Protein 9ODX (pdb70)

Foldseek 3Di:
DAADELVRLLPDPFHFPVNVVRHQFAHPDFSDDLVLLVFQKAWAKKWKAQVVVRHTPDMDGDPVPDGDFQEDEEEAALCVLVGFKMKMKIKIATAADFFAFWKKWKWKAQQRRTQDIDIDTQDGDDHPDMDIGMDMDGGGPDDPVVSVSQQVPFFSIKMWMFIDTPRGTRGIHMYTYHHHD

Solvent-accessible surface area: 9780 Å² total; per-residue (Å²): 99,80,59,16,63,15,118,97,5,89,91,73,143,45,15,91,6,111,41,0,60,83,4,68,117,17,5,138,91,59,10,13,126,95,125,49,34,64,36,64,7,22,42,36,75,48,20,15,82,14,73,109,97,48,72,71,67,57,89,72,63,52,163,197,131,99,78,105,47,61,97,69,135,42,106,27,75,56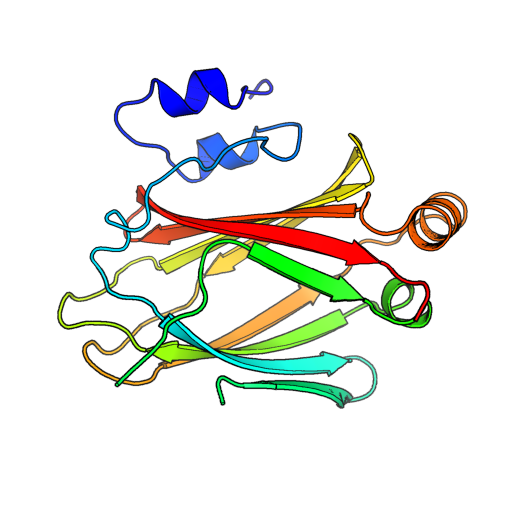,68,36,13,131,28,84,25,6,8,3,13,16,9,2,47,6,16,120,135,103,13,82,54,4,61,5,0,15,14,29,0,9,86,107,141,73,27,63,40,17,64,30,109,8,50,169,2,95,41,73,39,95,15,78,16,118,5,95,30,90,42,35,133,30,59,112,78,6,6,105,44,3,48,103,30,50,54,51,1,84,3,0,14,0,17,0,1,84,80,67,19,8,16,1,37,23,8,11,22,0,7,70,54

Sequence (181 aa):
GAAVTEQELLALDTTIRPEHVLRLNRVTENYLCKPEEDNVYSIDFTRFKIRDLETGTVLFEIAKPVDISVVGGRRFVRYQFTPAFLRLRTVGATVEFTVVGDRPVTGFRMIERHYFRERLLKTFDFDFGFCIPSSRNTCEHIYEFPQLSEDDVIRLMIENPYETRSDSFYFVDNKLVMHNKADYAYNG

Structure (mmCIF, N/CA/C/O backbone):
data_9ODX
#
_entry.id   9ODX
#
_cell.length_a   80.670
_cell.length_b   62.641
_cell.length_c   51.872
_cell.angle_alpha   90.000
_cell.angle_beta   117.743
_cell.angle_gamma   90.000
#
_symmetry.space_group_name_H-M   'C 1 2 1'
#
loop_
_entity.id
_entity.type
_entity.pdbx_description
1 polymer 'Protein unc-119 homolog B'
2 non-polymer N-acetyl-S-geranylgeranyl-L-cysteine
3 non-polymer 'SULFATE ION'
4 water water
#
loop_
_atom_site.group_PDB
_atom_site.id
_atom_site.type_symbol
_atom_site.label_atom_id
_atom_site.label_alt_id
_atom_site.label_comp_id
_atom_site.label_asym_id
_atom_site.label_entity_id
_atom_site.label_seq_id
_atom_site.pdbx_PDB_ins_code
_atom_site.Cartn_x
_atom_site.Cartn_y
_atom_site.Cartn_z
_atom_site.occupancy
_atom_site.B_iso_or_equiv
_atom_site.auth_seq_id
_atom_site.auth_comp_id
_atom_site.auth_asym_id
_atom_site.auth_atom_id
_atom_site.pdbx_PDB_model_num
ATOM 1 N N . GLY A 1 24 ? 19.75746 4.23552 15.43715 1.000 42.87537 54 GLY A N 1
ATOM 2 C CA . GLY A 1 24 ? 19.06353 5.27046 14.69152 1.000 39.10212 54 GLY A CA 1
ATOM 3 C C . GLY A 1 24 ? 17.57005 5.32741 15.00211 1.000 35.96086 54 GLY A C 1
ATOM 4 O O . GLY A 1 24 ? 16.99073 4.32595 15.42840 1.000 35.01213 54 GLY A O 1
ATOM 5 N N . ALA A 1 25 ? 16.95189 6.48953 14.76862 1.000 32.25831 55 ALA A N 1
ATOM 6 C CA . ALA A 1 25 ? 15.55016 6.70313 15.11368 1.000 31.01847 55 ALA A CA 1
ATOM 7 C C . ALA A 1 25 ? 14.63132 5.81414 14.25980 1.000 28.62059 55 ALA A C 1
ATOM 8 O O . ALA A 1 25 ? 15.00765 5.31243 13.18797 1.000 28.97133 55 ALA A O 1
ATOM 10 N N . ALA A 1 26 ? 13.39293 5.63848 14.72779 1.000 28.30811 56 ALA A N 1
ATOM 11 C CA . ALA A 1 26 ? 12.44595 4.80448 13.97841 1.000 27.94310 56 ALA A CA 1
ATOM 12 C C . ALA A 1 26 ? 12.13532 5.41817 12.61626 1.000 27.56244 56 ALA A C 1
ATOM 13 O O . ALA A 1 26 ? 12.19484 6.63401 12.42889 1.000 32.18104 56 ALA A O 1
ATOM 15 N N . VAL A 1 27 ? 11.90028 4.54103 11.62305 1.000 28.96941 57 VAL A N 1
ATOM 16 C CA . VAL A 1 27 ? 11.52860 4.93131 10.26984 1.000 25.79068 57 VAL A CA 1
ATOM 17 C C . VAL A 1 27 ? 10.13980 4.40861 10.01092 1.000 25.58191 57 VAL A C 1
ATOM 18 O O . VAL A 1 27 ? 9.71340 3.41579 10.60035 1.000 26.22414 57 VAL A O 1
ATOM 22 N N . THR A 1 28 ? 9.46389 5.04682 9.07163 1.000 24.12046 58 THR A N 1
ATOM 23 C CA . THR A 1 28 ? 8.11147 4.65436 8.75199 1.000 27.14308 58 THR A CA 1
ATOM 24 C C . THR A 1 28 ? 8.12316 3.86516 7.46640 1.000 25.97574 58 THR A C 1
ATOM 25 O O . THR A 1 28 ? 9.08794 3.87512 6.66993 1.000 25.07548 58 THR A O 1
ATOM 29 N N . GLU A 1 29 ? 7.03574 3.13591 7.29344 1.000 27.08789 59 GLU A N 1
ATOM 30 C CA . GLU A 1 29 ? 6.84780 2.42052 6.05420 1.000 25.50403 59 GLU A CA 1
ATOM 31 C C . GLU A 1 29 ? 6.85928 3.37968 4.86122 1.000 27.64983 59 GLU A C 1
ATOM 32 O O . GLU A 1 29 ? 7.44917 3.09666 3.81799 1.000 29.31875 59 GLU A O 1
ATOM 38 N N . GLN A 1 30 ? 6.25025 4.54045 5.01063 1.000 28.93001 60 GLN A N 1
ATOM 39 C CA . GLN A 1 30 ? 6.23566 5.49112 3.90617 1.000 30.11760 60 GLN A CA 1
ATOM 40 C C . GLN A 1 30 ? 7.64932 6.02288 3.60611 1.000 27.98391 60 GLN A C 1
ATOM 41 O O . GLN A 1 30 ? 8.01151 6.23288 2.44715 1.000 27.27968 60 GLN A O 1
ATOM 47 N N . GLU A 1 31 ? 8.47752 6.22400 4.63178 1.000 27.06048 61 GLU A N 1
ATOM 48 C CA . GLU A 1 31 ? 9.83768 6.67771 4.36632 1.000 24.96493 61 GLU A CA 1
ATOM 49 C C . GLU A 1 31 ? 10.60092 5.61442 3.56350 1.000 24.97193 61 GLU A C 1
ATOM 50 O O . GLU A 1 31 ? 11.29980 5.93536 2.60266 1.000 26.76439 61 GLU A O 1
ATOM 56 N N . LEU A 1 32 ? 10.43628 4.33120 3.90469 1.000 22.32454 62 LEU A N 1
ATOM 57 C CA . LEU A 1 32 ? 11.21479 3.32150 3.19567 1.000 21.46044 62 LEU A CA 1
ATOM 58 C C . LEU A 1 32 ? 10.78136 3.19653 1.73806 1.000 24.29612 62 LEU A C 1
ATOM 59 O O . LEU A 1 32 ? 11.61544 2.93772 0.84570 1.000 23.71441 62 LEU A O 1
ATOM 64 N N . LEU A 1 33 ? 9.48604 3.37205 1.47930 1.000 26.31857 63 LEU A N 1
ATOM 65 C CA . LEU A 1 33 ? 9.00707 3.28029 0.10939 1.000 26.95838 63 LEU A CA 1
ATOM 66 C C . LEU A 1 33 ? 9.58138 4.38136 -0.77661 1.000 31.52081 63 LEU A C 1
ATOM 67 O O . LEU A 1 33 ? 9.66046 4.21025 -2.00152 1.000 33.05392 63 LEU A O 1
ATOM 72 N N . ALA A 1 34 ? 9.99967 5.49934 -0.19129 1.000 29.60841 64 ALA A N 1
ATOM 73 C CA . ALA A 1 34 ? 10.54378 6.58456 -0.99331 1.000 31.94096 64 ALA A CA 1
ATOM 74 C C . ALA A 1 34 ? 12.01219 6.39043 -1.34797 1.000 30.35913 64 ALA A C 1
ATOM 75 O O . ALA A 1 34 ? 12.55405 7.16737 -2.14833 1.000 31.45711 64 ALA A O 1
ATOM 77 N N . LEU A 1 35 ? 12.67160 5.39052 -0.77524 1.000 28.65316 65 LEU A N 1
ATOM 78 C CA . LEU A 1 35 ? 14.09373 5.20937 -1.00333 1.000 26.44497 65 LEU A CA 1
ATOM 79 C C . LEU A 1 35 ? 14.35573 4.59552 -2.36081 1.000 26.23946 65 LEU A C 1
ATOM 80 O O . LEU A 1 35 ? 13.54208 3.84371 -2.89965 1.000 29.95709 65 LEU A O 1
ATOM 85 N N . ASP A 1 36 ? 15.54936 4.86978 -2.86575 1.000 26.79074 66 ASP A N 1
ATOM 86 C CA . ASP A 1 36 ? 16.04809 4.18748 -4.05433 1.000 28.49603 66 ASP A CA 1
ATOM 87 C C . ASP A 1 36 ? 16.13335 2.67820 -3.80419 1.000 28.87800 66 ASP A C 1
ATOM 88 O O . ASP A 1 36 ? 15.67203 1.86563 -4.61565 1.000 30.27654 66 ASP A O 1
ATOM 93 N N . THR A 1 37 ? 16.72968 2.28660 -2.68399 1.000 25.09122 67 THR A N 1
ATOM 94 C CA A THR A 1 37 ? 16.82392 0.87765 -2.33403 0.328 22.14954 67 THR A CA 1
ATOM 95 C CA B THR A 1 37 ? 16.90728 0.88484 -2.32637 0.672 21.90187 67 THR A CA 1
ATOM 96 C C . THR A 1 37 ? 16.71188 0.76269 -0.82991 1.000 18.70400 67 THR A C 1
ATOM 97 O O . THR A 1 37 ? 17.20468 1.58823 -0.09512 1.000 21.62308 67 THR A O 1
ATOM 104 N N . ILE A 1 38 ? 16.03708 -0.26845 -0.40007 1.000 20.41850 68 ILE A N 1
ATOM 105 C CA . ILE A 1 38 ? 15.83356 -0.52775 1.01252 1.000 18.25989 68 ILE A CA 1
ATOM 106 C C . ILE A 1 38 ? 16.91438 -1.50110 1.43625 1.000 18.40633 68 ILE A C 1
ATOM 107 O O . ILE A 1 38 ? 17.08117 -2.56023 0.81234 1.000 19.71432 68 ILE A O 1
ATOM 112 N N . ARG A 1 39 ? 17.64312 -1.15732 2.47938 1.000 16.72136 69 ARG A N 1
ATOM 113 C CA . ARG A 1 39 ? 18.73145 -1.95804 3.01167 1.000 16.18581 69 ARG A CA 1
ATOM 114 C C . ARG A 1 39 ? 18.29743 -2.64277 4.29570 1.000 16.19473 69 ARG A C 1
ATOM 115 O O . ARG A 1 39 ? 17.34966 -2.21773 4.96693 1.000 15.29440 69 ARG A O 1
ATOM 123 N N . PRO A 1 40 ? 19.02732 -3.66751 4.70324 1.000 16.29536 70 PRO A N 1
ATOM 124 C CA . PRO A 1 40 ? 18.69907 -4.31273 5.97809 1.000 16.06670 70 PRO A CA 1
ATOM 125 C C . PRO A 1 40 ? 18.61808 -3.32200 7.12114 1.000 15.79339 70 PRO A C 1
ATOM 126 O O . PRO A 1 40 ? 17.69911 -3.43119 7.96613 1.000 16.67365 70 PRO A O 1
ATOM 130 N N . GLU A 1 41 ? 19.58606 -2.40764 7.21152 1.000 16.11929 71 GLU A N 1
ATOM 131 C CA . GLU A 1 41 ? 19.59229 -1.49037 8.33703 1.000 16.47333 71 GLU A CA 1
ATOM 132 C C . GLU A 1 41 ? 18.33073 -0.65339 8.36844 1.000 17.25453 71 GLU A C 1
ATOM 133 O O . GLU A 1 41 ? 17.90329 -0.20555 9.43648 1.000 19.22169 71 GLU A O 1
ATOM 139 N N . HIS A 1 42 ? 17.70919 -0.44495 7.21997 1.000 16.14099 72 HIS A N 1
ATOM 140 C CA . HIS A 1 42 ? 16.51121 0.37774 7.19647 1.000 16.46969 72 HIS A CA 1
ATOM 141 C C . HIS A 1 42 ? 15.32634 -0.35594 7.79903 1.000 16.32447 72 HIS A C 1
ATOM 142 O O . HIS A 1 42 ? 14.58161 0.21779 8.58484 1.000 19.33733 72 HIS A O 1
ATOM 149 N N . VAL A 1 43 ? 15.11233 -1.62580 7.44003 1.000 14.99302 73 VAL A N 1
ATOM 150 C CA . VAL A 1 43 ? 13.93054 -2.29934 7.98605 1.000 15.65155 73 VAL A CA 1
ATOM 151 C C . VAL A 1 43 ? 14.09121 -2.57340 9.46476 1.000 18.53846 73 VAL A C 1
ATOM 152 O O . VAL A 1 43 ? 13.09401 -2.71304 10.17991 1.000 19.47771 73 VAL A O 1
ATOM 156 N N . LEU A 1 44 ? 15.34396 -2.58137 9.95241 1.000 18.82946 74 LEU A N 1
ATOM 157 C CA . LEU A 1 44 ? 15.60962 -2.78770 11.37241 1.000 21.21276 74 LEU A CA 1
ATOM 158 C C . LEU A 1 44 ? 15.19626 -1.60348 12.22186 1.000 25.07169 74 LEU A C 1
ATOM 159 O O . LEU A 1 44 ? 15.13931 -1.72084 13.46380 1.000 25.50939 74 LEU A O 1
ATOM 164 N N . ARG A 1 45 ? 14.79095 -0.51784 11.59810 1.000 23.69851 75 ARG A N 1
ATOM 165 C CA . ARG A 1 45 ? 14.32417 0.60710 12.36350 1.000 23.46096 75 ARG A CA 1
ATOM 166 C C . ARG A 1 45 ? 12.84468 0.86268 12.18467 1.000 20.17475 75 ARG A C 1
ATOM 167 O O . ARG A 1 45 ? 12.32305 1.83989 12.71901 1.000 23.78437 75 ARG A O 1
ATOM 175 N N . LEU A 1 46 ? 12.14305 0.02316 11.43485 1.000 20.76449 76 LEU A N 1
ATOM 176 C CA . LEU A 1 46 ? 10.68678 0.12158 11.42022 1.000 19.74288 76 LEU A CA 1
ATOM 177 C C . LEU A 1 46 ? 10.19414 -0.11397 12.82366 1.000 20.44725 76 LEU A C 1
ATOM 178 O O . LEU A 1 46 ? 10.72365 -0.95895 13.54175 1.000 27.42349 76 LEU A O 1
ATOM 183 N N . ASN A 1 47 ? 9.19215 0.62164 13.24101 1.000 21.34812 77 ASN A N 1
ATOM 184 C CA . ASN A 1 47 ? 8.74724 0.33483 14.61106 1.000 24.54981 77 ASN A CA 1
ATOM 185 C C . ASN A 1 47 ? 7.33514 -0.19150 14.69823 1.000 20.71853 77 ASN A C 1
ATOM 186 O O . ASN A 1 47 ? 6.80906 -0.33940 15.80262 1.000 22.84999 77 ASN A O 1
ATOM 191 N N . ARG A 1 48 ? 6.76230 -0.59970 13.56619 1.000 17.59596 78 ARG A N 1
ATOM 192 C CA . ARG A 1 48 ? 5.44545 -1.20658 13.50797 1.000 16.01165 78 ARG A CA 1
ATOM 193 C C . ARG A 1 48 ? 5.49171 -2.17661 12.34344 1.000 14.06114 78 ARG A C 1
ATOM 194 O O . ARG A 1 48 ? 6.25931 -1.99087 11.39026 1.000 15.48261 78 ARG A O 1
ATOM 202 N N . VAL A 1 49 ? 4.64837 -3.19226 12.41206 1.000 14.67775 79 VAL A N 1
ATOM 203 C CA . VAL A 1 49 ? 4.51181 -4.07927 11.27765 1.000 15.24549 79 VAL A CA 1
ATOM 204 C C . VAL A 1 49 ? 3.98394 -3.22819 10.12678 1.000 15.51779 79 VAL A C 1
ATOM 205 O O . VAL A 1 49 ? 3.25880 -2.24999 10.31970 1.000 16.72318 79 VAL A O 1
ATOM 209 N N . THR A 1 50 ? 4.37165 -3.57400 8.91060 1.000 15.44689 80 THR A N 1
ATOM 210 C CA . THR A 1 50 ? 3.93159 -2.73957 7.79948 1.000 14.33979 80 THR A CA 1
ATOM 211 C C . THR A 1 50 ? 2.46881 -2.99587 7.48518 1.000 16.38704 80 THR A C 1
ATOM 212 O O . THR A 1 50 ? 1.90703 -4.06464 7.77890 1.000 18.25261 80 THR A O 1
ATOM 216 N N . GLU A 1 51 ? 1.84996 -1.97452 6.90898 1.000 18.59511 81 GLU A N 1
ATOM 217 C CA . GLU A 1 51 ? 0.52112 -2.13381 6.34850 1.000 20.85115 81 GLU A CA 1
ATOM 218 C C . GLU A 1 51 ? 0.61863 -2.73256 4.96977 1.000 18.90187 81 GLU A C 1
ATOM 219 O O . GLU A 1 51 ? -0.15666 -3.64597 4.61791 1.000 20.83575 81 GLU A O 1
ATOM 225 N N . ASN A 1 52 ? 1.52486 -2.19717 4.15413 1.000 16.43084 82 ASN A N 1
ATOM 226 C CA . ASN A 1 52 ? 1.63680 -2.63448 2.76892 1.000 17.18190 82 ASN A CA 1
ATOM 227 C C . ASN A 1 52 ? 2.97776 -3.31307 2.57745 1.000 16.16114 82 ASN A C 1
ATOM 228 O O . ASN A 1 52 ? 3.82233 -3.32083 3.44048 1.000 19.91511 82 ASN A O 1
ATOM 233 N N . TYR A 1 53 ? 3.21355 -3.85829 1.40588 1.000 16.30870 83 TYR A N 1
ATOM 234 C CA . TYR A 1 53 ? 4.48378 -4.52724 1.14471 1.000 15.49479 83 TYR A CA 1
ATOM 235 C C . TYR A 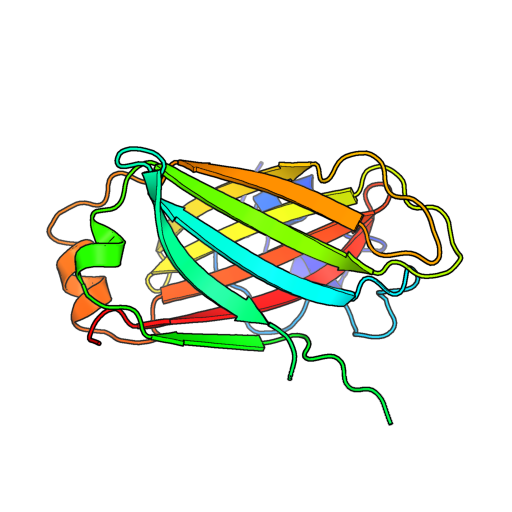1 53 ? 5.53106 -3.50822 0.69910 1.000 12.83532 83 TYR A C 1
ATOM 236 O O . TYR A 1 53 ? 5.21185 -2.52684 0.04619 1.000 17.20353 83 TYR A O 1
ATOM 245 N N . LEU A 1 54 ? 6.79170 -3.78362 1.01705 1.000 14.31260 84 LEU A N 1
ATOM 246 C CA . LEU A 1 54 ? 7.89295 -2.88581 0.67275 1.000 14.47681 84 LEU A CA 1
ATOM 247 C C . LEU A 1 54 ? 8.57879 -3.26332 -0.62236 1.000 15.44753 84 LEU A C 1
ATOM 248 O O . LEU A 1 54 ? 9.47788 -2.53956 -1.07112 1.000 16.92535 84 LEU A O 1
ATOM 253 N N . CYS A 1 55 ? 8.17069 -4.36345 -1.24292 1.000 15.15578 85 CYS A N 1
ATOM 254 C CA . CYS A 1 55 ? 8.64875 -4.67575 -2.57733 1.000 14.36127 85 CYS A CA 1
ATOM 255 C C . CYS A 1 55 ? 7.53468 -5.40112 -3.29860 1.000 14.72143 85 CYS A C 1
ATOM 256 O O . CYS A 1 55 ? 6.52360 -5.77322 -2.70357 1.000 16.67831 85 CYS A O 1
ATOM 259 N N . LYS A 1 56 ? 7.73338 -5.61788 -4.58695 1.000 13.29553 86 LYS A N 1
ATOM 260 C CA . LYS A 1 56 ? 6.69829 -6.23417 -5.41732 1.000 13.96103 86 LYS A CA 1
ATOM 261 C C . LYS A 1 56 ? 7.10031 -7.67950 -5.67539 1.000 15.45796 86 LYS A C 1
ATOM 262 O O . LYS A 1 56 ? 8.27260 -8.01947 -5.54539 1.000 15.90041 86 LYS A O 1
ATOM 268 N N . PRO A 1 57 ? 6.16385 -8.54914 -6.05450 1.000 14.94794 87 PRO A N 1
ATOM 269 C CA . PRO A 1 57 ? 6.54910 -9.91727 -6.44538 1.000 13.88106 87 PRO A CA 1
ATOM 270 C C . PRO A 1 57 ? 7.65135 -9.94630 -7.47496 1.000 15.96774 87 PRO A C 1
ATOM 271 O O . PRO A 1 57 ? 8.55166 -10.80259 -7.41769 1.000 19.00446 87 PRO A O 1
ATOM 275 N N . GLU A 1 58 ? 7.59333 -9.02453 -8.43340 1.000 17.40610 88 GLU A N 1
ATOM 276 C CA A GLU A 1 58 ? 8.56246 -8.94481 -9.52377 0.393 18.22371 88 GLU A CA 1
ATOM 277 C CA B GLU A 1 58 ? 8.58107 -9.07154 -9.49267 0.607 20.12494 88 GLU A CA 1
ATOM 278 C C . GLU A 1 58 ? 9.97212 -8.64848 -9.02550 1.000 18.19414 88 GLU A C 1
ATOM 279 O O . GLU A 1 58 ? 10.94650 -8.82087 -9.77930 1.000 18.86843 88 GLU A O 1
ATOM 290 N N . ASP A 1 59 ? 10.10226 -8.14985 -7.78933 1.000 15.56793 89 ASP A N 1
ATOM 291 C CA . ASP A 1 59 ? 11.43196 -7.85763 -7.27284 1.000 15.61376 89 ASP A CA 1
ATOM 292 C C . ASP A 1 59 ? 12.20598 -9.10811 -6.89214 1.000 16.29447 89 ASP A C 1
ATOM 293 O O . ASP A 1 59 ? 13.42141 -9.01942 -6.63529 1.000 17.65114 89 ASP A O 1
ATOM 298 N N . ASN A 1 60 ? 11.53500 -10.26172 -6.84243 1.000 15.25417 90 ASN A N 1
ATOM 299 C CA . ASN A 1 60 ? 12.19313 -11.53532 -6.52685 1.000 16.16534 90 ASN A CA 1
ATOM 300 C C . ASN A 1 60 ? 12.87912 -12.01892 -7.80572 1.000 16.40697 90 ASN A C 1
ATOM 301 O O . ASN A 1 60 ? 12.53911 -13.03823 -8.41430 1.000 18.44743 90 ASN A O 1
ATOM 306 N N . VAL A 1 61 ? 13.89448 -11.25996 -8.21043 1.000 18.52350 91 VAL A N 1
ATOM 307 C CA . VAL A 1 61 ? 14.53579 -11.56391 -9.48450 1.000 20.09147 91 VAL A CA 1
ATOM 308 C C . VAL A 1 61 ? 15.39330 -12.80585 -9.40467 1.000 22.26188 91 VAL A C 1
ATOM 309 O O . VAL A 1 61 ? 15.86421 -13.30529 -10.43794 1.000 24.76535 91 VAL A O 1
ATOM 313 N N . TYR A 1 62 ? 15.56391 -13.34407 -8.20710 1.000 21.29431 92 TYR A N 1
ATOM 314 C CA . TYR A 1 62 ? 16.28570 -14.59329 -7.99200 1.000 21.35637 92 TYR A CA 1
ATOM 315 C C . TYR A 1 62 ? 15.37124 -15.79264 -7.96895 1.000 20.77465 92 TYR A C 1
ATOM 316 O O . TYR A 1 62 ? 15.85539 -16.91333 -7.84861 1.000 21.87156 92 TYR A O 1
ATOM 325 N N . SER A 1 63 ? 14.06435 -15.58792 -8.07444 1.000 21.29338 93 SER A N 1
ATOM 326 C CA . SER A 1 63 ? 13.10513 -16.69206 -8.13304 1.000 21.30405 93 SER A CA 1
ATOM 327 C C . SER A 1 63 ? 13.21486 -17.59875 -6.92330 1.000 21.18418 93 SER A C 1
ATOM 328 O O . SER A 1 63 ? 13.15937 -18.82156 -7.03892 1.000 23.20680 93 SER A O 1
ATOM 331 N N . ILE A 1 64 ? 13.37596 -16.99751 -5.75246 1.000 18.88632 94 ILE A N 1
ATOM 332 C CA . ILE A 1 64 ? 13.40341 -17.79907 -4.54344 1.000 18.99087 94 ILE A CA 1
ATOM 333 C C . ILE A 1 64 ? 11.99512 -18.28313 -4.27532 1.000 19.96286 94 ILE A C 1
ATOM 334 O O . ILE A 1 64 ? 11.04694 -17.50099 -4.27693 1.000 23.66482 94 ILE A O 1
ATOM 339 N N . ASP A 1 65 ? 11.84547 -19.57760 -4.03412 1.000 18.14005 95 ASP A N 1
ATOM 340 C CA . ASP A 1 65 ? 10.53096 -20.15134 -3.79588 1.000 18.69219 95 ASP A CA 1
ATOM 341 C C . ASP A 1 65 ? 10.68948 -21.10576 -2.63710 1.000 18.20251 95 ASP A C 1
ATOM 342 O O . ASP A 1 65 ? 11.43957 -22.06364 -2.73856 1.000 18.30512 95 ASP A O 1
ATOM 347 N N . PHE A 1 66 ? 10.03178 -20.82035 -1.51466 1.000 17.20500 96 PHE A N 1
ATOM 348 C CA . PHE A 1 66 ? 10.08801 -21.73554 -0.39102 1.000 17.10353 96 PHE A CA 1
ATOM 349 C C . PHE A 1 66 ? 9.18396 -22.92212 -0.65641 1.000 19.06214 96 PHE A C 1
ATOM 350 O O . PHE A 1 66 ? 8.00228 -22.75150 -1.03434 1.000 21.59884 96 PHE A O 1
ATOM 358 N N . THR A 1 67 ? 9.73351 -24.12524 -0.43964 1.000 17.90547 97 THR A N 1
ATOM 359 C CA . THR A 1 67 ? 9.00284 -25.31826 -0.77657 1.000 18.47990 97 THR A CA 1
ATOM 360 C C . THR A 1 67 ? 8.65650 -26.17226 0.42255 1.000 19.35779 97 THR A C 1
ATOM 361 O O . THR A 1 67 ? 7.72680 -26.97797 0.32164 1.000 22.60551 97 THR A O 1
ATOM 365 N N . ARG A 1 68 ? 9.35565 -26.02468 1.53904 1.000 19.71633 98 ARG A N 1
ATOM 366 C CA . ARG A 1 68 ? 9.10631 -26.89059 2.67311 1.000 20.19825 98 ARG A CA 1
ATOM 367 C C . ARG A 1 68 ? 9.72829 -26.22895 3.88239 1.000 19.41219 98 ARG A C 1
ATOM 368 O O . ARG A 1 68 ? 10.80903 -25.64479 3.78717 1.000 23.24033 98 ARG A O 1
ATOM 376 N N . PHE A 1 69 ? 9.06377 -26.32896 5.01894 1.000 18.74540 99 PHE A N 1
ATOM 377 C CA . PHE A 1 69 ? 9.79727 -26.07510 6.24440 1.000 19.41562 99 PHE A CA 1
ATOM 378 C C . PHE A 1 69 ? 9.39023 -27.03734 7.32594 1.000 19.88274 99 PHE A C 1
ATOM 379 O O . PHE A 1 69 ? 8.22376 -27.42438 7.42600 1.000 23.93254 99 PHE A O 1
ATOM 387 N N . LYS A 1 70 ? 10.38673 -27.44814 8.09321 1.000 19.73655 100 LYS A N 1
ATOM 388 C CA . LYS A 1 70 ? 10.20399 -28.42201 9.16482 1.000 20.57121 100 LYS A CA 1
ATOM 389 C C . LYS A 1 70 ? 10.65720 -27.76185 10.45552 1.000 20.91874 100 LYS A C 1
ATOM 390 O O . LYS A 1 70 ? 11.78516 -27.27648 10.54034 1.000 22.12905 100 LYS A O 1
ATOM 394 N N . ILE A 1 71 ? 9.77074 -27.74693 11.44450 1.000 20.93168 101 ILE A N 1
ATOM 395 C CA . ILE A 1 71 ? 9.96725 -26.98448 12.66541 1.000 20.25146 101 ILE A CA 1
ATOM 396 C C . ILE A 1 71 ? 10.14168 -27.95165 13.82875 1.000 19.17666 101 ILE A C 1
ATOM 397 O O . ILE A 1 71 ? 9.31438 -28.84983 14.02945 1.000 23.88432 101 ILE A O 1
ATOM 402 N N . ARG A 1 72 ? 11.21630 -27.77117 14.59104 1.000 18.99478 102 ARG A N 1
ATOM 403 C CA . ARG A 1 72 ? 11.55852 -28.67981 15.67970 1.000 21.58650 102 ARG A CA 1
ATOM 404 C C . ARG A 1 72 ? 11.72127 -27.86446 16.94432 1.000 22.32153 102 ARG A C 1
ATOM 405 O O . ARG A 1 72 ? 12.27241 -26.76492 16.92332 1.000 24.65345 102 ARG A O 1
ATOM 413 N N . ASP A 1 73 ? 11.26002 -28.41431 18.06580 1.000 20.12118 103 ASP A N 1
ATOM 414 C CA . ASP A 1 73 ? 11.63992 -27.86729 19.36347 1.000 20.11894 103 ASP A CA 1
ATOM 415 C C . ASP A 1 73 ? 13.03948 -28.39366 19.67401 1.000 19.63817 103 ASP A C 1
ATOM 416 O O . ASP A 1 73 ? 13.22270 -29.59150 19.91245 1.000 22.69015 103 ASP A O 1
ATOM 421 N N . LEU A 1 74 ? 14.03310 -27.50963 19.66496 1.000 22.12608 104 LEU A N 1
ATOM 422 C CA . LEU A 1 74 ? 15.40601 -27.96092 19.85558 1.000 24.26820 104 LEU A CA 1
ATOM 423 C C . LEU A 1 74 ? 15.70272 -28.35216 21.28883 1.000 25.49898 104 LEU A C 1
ATOM 424 O O . LEU A 1 74 ? 16.71943 -29.00530 21.52666 1.000 28.77046 104 LEU A O 1
ATOM 429 N N . GLU A 1 75 ? 14.86744 -27.95507 22.25280 1.000 23.11504 105 GLU A N 1
ATOM 430 C CA . GLU A 1 75 ? 15.10373 -28.41585 23.61099 1.000 25.70017 105 GLU A CA 1
ATOM 431 C C . GLU A 1 75 ? 14.76567 -29.88012 23.74700 1.000 24.22716 105 GLU A C 1
ATOM 432 O O . GLU A 1 75 ? 15.45489 -30.60811 24.45928 1.000 27.50132 105 GLU A O 1
ATOM 438 N N . THR A 1 76 ? 13.70643 -30.33438 23.09328 1.000 24.77890 106 THR A N 1
ATOM 439 C CA . THR A 1 76 ? 13.26606 -31.71961 23.25101 1.000 25.47421 106 THR A CA 1
ATOM 440 C C . THR A 1 76 ? 13.65657 -32.57287 22.05730 1.000 26.83279 106 THR A C 1
ATOM 441 O O . THR A 1 76 ? 13.66927 -33.80135 22.15694 1.000 30.92518 106 THR A O 1
ATOM 445 N N . GLY A 1 77 ? 13.96680 -31.94873 20.92590 1.000 26.09125 107 GLY A N 1
ATOM 446 C CA . GLY A 1 77 ? 14.24450 -32.66332 19.70036 1.000 25.10242 107 GLY A CA 1
ATOM 447 C C . GLY A 1 77 ? 13.01187 -33.06566 18.92908 1.000 26.98712 107 GLY A C 1
ATOM 448 O O . GLY A 1 77 ? 13.12850 -33.71841 17.88042 1.000 31.93547 107 GLY A O 1
ATOM 449 N N . THR A 1 78 ? 11.83871 -32.66952 19.38875 1.000 26.64253 108 THR A N 1
ATOM 450 C CA . THR A 1 78 ? 10.59978 -33.12549 18.79702 1.000 29.30211 108 THR A CA 1
ATOM 451 C C . THR A 1 78 ? 10.29930 -32.31215 17.55137 1.000 28.13953 108 THR A C 1
ATOM 452 O O . THR A 1 78 ? 10.32523 -31.07451 17.58128 1.000 29.09612 108 THR A O 1
ATOM 456 N N . VAL A 1 79 ? 10.02641 -33.01315 16.45541 1.000 29.63769 109 VAL A N 1
ATOM 457 C CA . VAL A 1 79 ? 9.48544 -32.33993 15.29017 1.000 30.70737 109 VAL A CA 1
ATOM 458 C C . VAL A 1 79 ? 8.07807 -31.89539 15.64305 1.000 29.87986 109 VAL A C 1
ATOM 459 O O . VAL A 1 79 ? 7.22232 -32.71381 16.00707 1.000 33.90729 109 VAL A O 1
ATOM 463 N N . LEU A 1 80 ? 7.83076 -30.59807 15.51879 1.000 27.26907 110 LEU A N 1
ATOM 464 C CA . LEU A 1 80 ? 6.52231 -30.05199 15.80738 1.000 27.97997 110 LEU A CA 1
ATOM 465 C C . LEU A 1 80 ? 5.60104 -30.18792 14.61391 1.000 27.19775 110 LEU A C 1
ATOM 466 O O . LEU A 1 80 ? 4.45425 -30.62303 14.75302 1.000 31.79401 110 LEU A O 1
ATOM 471 N N . PHE A 1 81 ? 6.07626 -29.79001 13.43438 1.000 27.13527 111 PHE A N 1
ATOM 472 C CA . PHE A 1 81 ? 5.27099 -29.88207 12.22375 1.000 28.90677 111 PHE A CA 1
ATOM 473 C C . PHE A 1 81 ? 6.15616 -29.62201 11.02201 1.000 26.22685 111 PHE A C 1
ATOM 474 O O . PHE A 1 81 ? 7.23337 -29.03185 11.13340 1.000 26.58226 111 PHE A O 1
ATOM 482 N N . GLU A 1 82 ? 5.64682 -30.03007 9.86544 1.000 26.59866 112 GLU A N 1
ATOM 483 C CA . GLU A 1 82 ? 6.28255 -29.77280 8.58942 1.000 26.75802 112 GLU A CA 1
ATOM 484 C C . GLU A 1 82 ? 5.21455 -29.26336 7.64771 1.000 27.60398 112 GLU A C 1
ATOM 485 O O . GLU A 1 82 ? 4.11645 -29.81973 7.59190 1.000 28.93279 112 GLU A O 1
ATOM 491 N N . ILE A 1 83 ? 5.52676 -28.20065 6.92779 1.000 26.02669 113 ILE A N 1
ATOM 492 C CA . ILE A 1 83 ? 4.62323 -27.62350 5.94700 1.000 27.09751 113 ILE A CA 1
ATOM 493 C C . ILE A 1 83 ? 5.30361 -27.74954 4.60005 1.000 25.98478 113 ILE A C 1
ATOM 494 O O . ILE A 1 83 ? 6.47461 -27.40365 4.47036 1.000 25.28162 113 ILE A O 1
ATOM 499 N N . ALA A 1 84 ? 4.57675 -28.24698 3.60314 1.000 32.62182 114 ALA A N 1
ATOM 500 C CA . ALA A 1 84 ? 5.15765 -28.42494 2.28279 1.000 37.10409 114 ALA A CA 1
ATOM 501 C C . ALA A 1 84 ? 4.17520 -27.93703 1.24137 1.000 42.45468 114 ALA A C 1
ATOM 502 O O . ALA A 1 84 ? 2.97063 -27.89512 1.48519 1.000 42.93265 114 ALA A O 1
ATOM 504 N N . LYS A 1 85 ? 4.69940 -27.52648 0.09732 1.000 46.84644 115 LYS A N 1
ATOM 505 C CA . LYS A 1 85 ? 3.82933 -27.21998 -1.02551 1.000 50.25416 115 LYS A CA 1
ATOM 506 C C . LYS A 1 85 ? 3.18030 -28.51485 -1.50639 1.000 56.56067 115 LYS A C 1
ATOM 507 O O . LYS A 1 85 ? 3.87635 -29.53043 -1.67454 1.000 56.17822 115 LYS A O 1
ATOM 513 N N . PRO A 1 86 ? 1.86068 -28.52331 -1.74892 1.000 61.24793 116 PRO A N 1
ATOM 514 C CA . PRO A 1 86 ? 1.14819 -29.70656 -2.24954 1.000 61.51958 116 PRO A CA 1
ATOM 515 C C . PRO A 1 86 ? 1.69178 -30.15996 -3.60601 1.000 63.15542 116 PRO A C 1
ATOM 516 O O . PRO A 1 86 ? 2.24932 -31.25508 -3.69530 1.000 65.98114 116 PRO A O 1
ATOM 520 N N . VAL A 1 102 ? 1.79924 -26.99068 -14.69002 1.000 46.61918 132 VAL A N 1
ATOM 521 C CA . VAL A 1 102 ? 1.19200 -26.07451 -13.72416 1.000 39.79962 132 VAL A CA 1
ATOM 522 C C . VAL A 1 102 ? 1.94917 -26.03793 -12.39906 1.000 31.59804 132 VAL A C 1
ATOM 523 O O . VAL A 1 102 ? 1.98018 -27.01955 -11.68375 1.000 31.52273 132 VAL A O 1
ATOM 527 N N . ASP A 1 103 ? 2.54313 -24.89745 -12.06793 1.000 26.20174 133 ASP A N 1
ATOM 528 C CA . ASP A 1 103 ? 3.30131 -24.75123 -10.83625 1.000 26.71410 133 ASP A CA 1
ATOM 529 C C . ASP A 1 103 ? 2.78735 -23.52208 -10.11296 1.000 24.68391 133 ASP A C 1
ATOM 530 O O . ASP A 1 103 ? 2.44309 -22.52982 -10.74698 1.000 26.67242 133 ASP A O 1
ATOM 535 N N . ILE A 1 104 ? 2.66236 -23.62062 -8.80356 1.000 25.43964 134 ILE A N 1
ATOM 536 C CA . ILE A 1 104 ? 2.21301 -22.48081 -8.01149 1.000 25.14849 134 ILE A CA 1
ATOM 537 C C . ILE A 1 104 ? 3.25388 -22.16228 -6.95768 1.000 25.83491 134 ILE A C 1
ATOM 538 O O . ILE A 1 104 ? 3.95979 -23.03884 -6.45003 1.000 30.62250 134 ILE A O 1
ATOM 543 N N . SER A 1 105 ? 3.30246 -20.90727 -6.58687 1.000 23.64586 135 SER A N 1
ATOM 544 C CA . SER A 1 105 ? 4.18632 -20.40329 -5.54660 1.000 22.05209 135 SER A CA 1
ATOM 545 C C . SER A 1 105 ? 3.31324 -19.55687 -4.63452 1.000 21.84023 135 SER A C 1
ATOM 546 O O . SER A 1 105 ? 2.59383 -18.66537 -5.10501 1.000 23.38126 135 SER A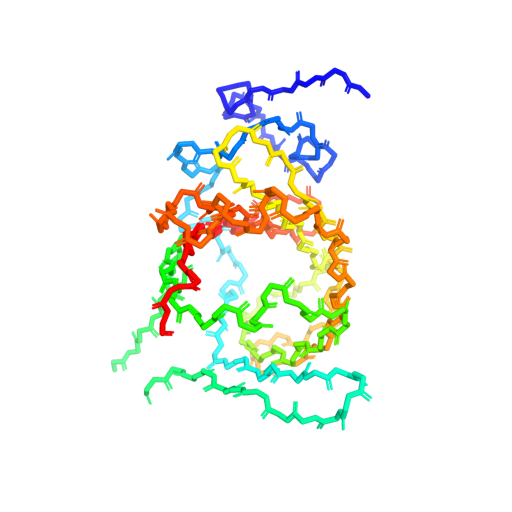 O 1
ATOM 549 N N A VAL A 1 106 ? 3.21994 -19.95822 -3.38871 0.536 25.23036 136 VAL A N 1
ATOM 550 N N B VAL A 1 106 ? 3.44871 -19.76804 -3.32089 0.464 20.21761 136 VAL A N 1
ATOM 551 C CA A VAL A 1 106 ? 2.47920 -19.15279 -2.44422 0.536 26.50296 136 VAL A CA 1
ATOM 552 C CA B VAL A 1 106 ? 2.75800 -18.96612 -2.30691 0.464 16.18108 136 VAL A CA 1
ATOM 553 C C A VAL A 1 106 ? 3.40635 -18.05494 -1.98151 0.536 25.45880 136 VAL A C 1
ATOM 554 C C B VAL A 1 106 ? 3.74152 -18.55759 -1.20995 0.464 18.97844 136 VAL A C 1
ATOM 555 O O A VAL A 1 106 ? 4.54760 -18.31584 -1.59096 0.536 29.12841 136 VAL A O 1
ATOM 556 O O B VAL A 1 106 ? 4.91398 -18.92333 -1.22758 0.464 21.62020 136 VAL A O 1
ATOM 563 N N A GLY A 1 107 ? 2.94283 -16.81095 -2.07207 0.536 22.22574 137 GLY A N 1
ATOM 564 N N B GLY A 1 107 ? 3.24490 -17.77546 -0.25140 0.464 14.20032 137 GLY A N 1
ATOM 565 C CA A GLY A 1 107 ? 3.77227 -15.68730 -1.73041 0.536 21.38331 137 GLY A CA 1
ATOM 566 C CA B GLY A 1 107 ? 4.08867 -17.30929 0.82861 0.464 15.55675 137 GLY A CA 1
ATOM 567 C C A GLY A 1 107 ? 3.05779 -14.75629 -0.77424 0.536 19.32635 137 GLY A C 1
ATOM 568 C C B GLY A 1 107 ? 4.02119 -15.82723 1.14634 0.464 15.48683 137 GLY A C 1
ATOM 569 O O A GLY A 1 107 ? 1.85637 -14.85777 -0.55839 0.536 16.01259 137 GLY A O 1
ATOM 570 O O B GLY A 1 107 ? 4.38735 -15.46275 2.26979 0.464 14.45547 137 GLY A O 1
ATOM 571 N N A ARG A 1 108 ? 3.84000 -13.85829 -0.19213 0.536 19.88661 138 ARG A N 1
ATOM 572 N N B ARG A 1 108 ? 3.58964 -14.96716 0.21252 0.464 15.98503 138 ARG A N 1
ATOM 573 C CA A ARG A 1 108 ? 3.29741 -12.65637 0.41971 0.536 16.94567 138 ARG A CA 1
ATOM 574 C CA B ARG A 1 108 ? 3.55651 -13.51371 0.44096 0.464 15.57960 138 ARG A CA 1
ATOM 575 C C A ARG A 1 108 ? 2.55673 -12.85037 1.75067 0.536 15.34568 138 ARG A C 1
ATOM 576 C C B ARG A 1 108 ? 2.80169 -13.16603 1.71001 0.464 15.10713 138 ARG A C 1
ATOM 577 O O A ARG A 1 108 ? 2.70679 -11.97263 2.60179 0.536 15.62225 138 ARG A O 1
ATOM 578 O O B ARG A 1 108 ? 3.11233 -12.18245 2.39001 0.464 12.99582 138 ARG A O 1
ATOM 593 N N . PHE A 1 109 ? 1.75329 -13.91735 1.98416 1.000 16.14217 139 PHE A N 1
ATOM 594 C CA . PHE A 1 109 ? 0.97059 -13.86590 3.20847 1.000 15.28783 139 PHE A CA 1
ATOM 595 C C . PHE A 1 109 ? 0.58645 -15.25881 3.64139 1.000 15.14103 139 PHE A C 1
ATOM 596 O O . PHE A 1 109 ? 0.10389 -16.04571 2.83371 1.000 19.56688 139 PHE A O 1
ATOM 604 N N . VAL A 1 110 ? 0.80083 -15.56241 4.90903 1.000 14.58991 140 VAL A N 1
ATOM 605 C CA . VAL A 1 110 ? 0.39644 -16.82341 5.49706 1.000 15.55114 140 VAL A CA 1
ATOM 606 C C . VAL A 1 110 ? -0.23942 -16.48722 6.82026 1.000 14.35854 140 VAL A C 1
ATOM 607 O O . VAL A 1 110 ? 0.29274 -15.66579 7.58030 1.000 16.14834 140 VAL A O 1
ATOM 611 N N . ARG A 1 111 ? -1.32743 -17.15055 7.13231 1.000 16.83958 141 ARG A N 1
ATOM 612 C CA . ARG A 1 111 ? -1.94879 -17.00230 8.43003 1.000 16.00693 141 ARG A CA 1
ATOM 613 C C . ARG A 1 111 ? -1.74746 -18.29338 9.18538 1.000 14.95664 141 ARG A C 1
ATOM 614 O O . ARG A 1 111 ? -2.00479 -19.37255 8.64657 1.000 18.58460 141 ARG A O 1
ATOM 622 N N . TYR A 1 112 ? -1.21942 -18.19319 10.38583 1.000 15.37587 142 TYR A N 1
ATOM 623 C CA . TYR A 1 112 ? -0.95340 -19.38095 11.18060 1.000 17.33681 142 TYR A CA 1
ATOM 624 C C . TYR A 1 112 ? -1.86113 -19.42522 12.39391 1.000 18.28627 142 TYR A C 1
ATOM 625 O O . TYR A 1 112 ? -2.05276 -18.41403 13.06058 1.000 19.87953 142 TYR A O 1
ATOM 634 N N . GLN A 1 113 ? -2.37220 -20.60302 12.70946 1.000 19.11944 143 GLN A N 1
ATOM 635 C CA . GLN A 1 113 ? -3.02796 -20.79879 13.99424 1.000 19.64873 143 GLN A CA 1
ATOM 636 C C . GLN A 1 113 ? -2.27725 -21.89451 14.72750 1.000 22.30763 143 GLN A C 1
ATOM 637 O O . GLN A 1 113 ? -2.19388 -23.03427 14.25247 1.000 25.28366 143 GLN A O 1
ATOM 643 N N . PHE A 1 114 ? -1.70033 -21.53175 15.85588 1.000 22.74697 144 PHE A N 1
ATOM 644 C CA . PHE A 1 114 ? -0.96367 -22.45521 16.68943 1.000 22.59026 144 PHE A CA 1
ATOM 645 C C . PHE A 1 114 ? -1.78068 -22.71361 17.94030 1.000 24.56387 144 PHE A C 1
ATOM 646 O O . PHE A 1 114 ? -2.76963 -22.03375 18.22331 1.000 26.56007 144 PHE A O 1
ATOM 654 N N . THR A 1 115 ? -1.32404 -23.66788 18.70114 1.000 28.38104 145 THR A N 1
ATOM 655 C CA . THR A 1 115 ? -1.84235 -23.93382 20.02961 1.000 32.10589 145 THR A CA 1
ATOM 656 C C . THR A 1 115 ? -1.08766 -23.08772 21.05321 1.000 29.86344 145 THR A C 1
ATOM 657 O O . THR A 1 115 ? 0.01514 -22.60014 20.78403 1.000 31.31977 145 THR A O 1
ATOM 661 N N . PRO A 1 116 ? -1.66731 -22.87456 22.24010 1.000 27.21323 146 PRO A N 1
ATOM 662 C CA . PRO A 1 116 ? -1.04037 -21.96174 23.20468 1.000 27.86792 146 PRO A CA 1
ATOM 663 C C . PRO A 1 116 ? 0.34604 -22.39238 23.63927 1.000 30.02727 146 PRO A C 1
ATOM 664 O O . PRO A 1 116 ? 1.14349 -21.52909 24.03380 1.000 30.39462 146 PRO A O 1
ATOM 668 N N . ALA A 1 117 ? 0.66063 -23.69328 23.57876 1.000 30.01369 147 ALA A N 1
ATOM 669 C CA . ALA A 1 117 ? 1.97952 -24.15559 23.98825 1.000 31.06396 147 ALA A CA 1
ATOM 670 C C . ALA A 1 117 ? 3.07518 -23.61157 23.09795 1.000 28.89618 147 ALA A C 1
ATOM 671 O O . ALA A 1 117 ? 4.24885 -23.59870 23.49123 1.000 30.25700 147 ALA A O 1
ATOM 673 N N . PHE A 1 118 ? 2.72806 -23.16927 21.89386 1.000 25.67589 148 PHE A N 1
ATOM 674 C CA . PHE A 1 118 ? 3.72540 -22.57965 21.00249 1.000 24.87515 148 PHE A CA 1
ATOM 675 C C . PHE A 1 118 ? 4.41613 -21.39989 21.67839 1.000 25.57823 148 PHE A C 1
ATOM 676 O O . PHE A 1 118 ? 5.62687 -21.20219 21.52745 1.000 25.49589 148 PHE A O 1
ATOM 684 N N . LEU A 1 119 ? 3.66785 -20.62928 22.46872 1.000 25.61008 149 LEU A N 1
ATOM 685 C CA . LEU A 1 119 ? 4.22057 -19.43088 23.08786 1.000 27.16573 149 LEU A CA 1
ATOM 686 C C . LEU A 1 119 ? 5.15055 -19.73894 24.23321 1.000 29.28570 149 LEU A C 1
ATOM 687 O O . LEU A 1 119 ? 5.74586 -18.81125 24.78682 1.000 30.69202 149 LEU A O 1
ATOM 692 N N . ARG A 1 120 ? 5.26109 -20.99745 24.60330 1.000 29.57321 150 ARG A N 1
ATOM 693 C CA . ARG A 1 120 ? 6.13175 -21.41321 25.68527 1.000 30.22891 150 ARG A CA 1
ATOM 694 C C . ARG A 1 120 ? 7.42631 -21.99689 25.16113 1.000 28.44830 150 ARG A C 1
ATOM 695 O O . ARG A 1 120 ? 8.30074 -22.37166 25.94495 1.000 30.40548 150 ARG A O 1
ATOM 703 N N . LEU A 1 121 ? 7.56511 -22.11532 23.85286 1.000 26.99509 151 LEU A N 1
ATOM 704 C CA . LEU A 1 121 ? 8.79691 -22.64507 23.30030 1.000 25.01970 151 LEU A CA 1
ATOM 705 C C . LEU A 1 121 ? 9.93202 -21.66841 23.56282 1.000 25.30450 151 LEU A C 1
ATOM 706 O O . LEU A 1 121 ? 9.72524 -20.45808 23.72645 1.000 27.82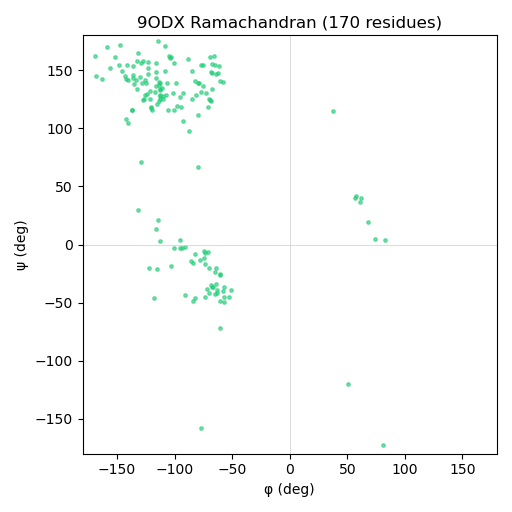163 151 LEU A O 1
ATOM 711 N N . ARG A 1 122 ? 11.13944 -22.20538 23.59304 1.000 24.06654 152 ARG A N 1
ATOM 712 C CA . ARG A 1 122 ? 12.32684 -21.40634 23.85554 1.000 24.72095 152 ARG A CA 1
ATOM 713 C C . ARG A 1 122 ? 13.28104 -21.41674 22.67951 1.000 21.96164 152 ARG A C 1
ATOM 714 O O . ARG A 1 122 ? 13.79589 -20.35889 22.30298 1.000 24.47124 152 ARG A O 1
ATOM 718 N N . THR A 1 123 ? 13.55216 -22.58138 22.10150 1.000 22.68949 153 THR A N 1
ATOM 719 C CA . THR A 1 123 ? 14.54104 -22.69154 21.03567 1.000 22.06645 153 THR A CA 1
ATOM 720 C C . THR A 1 123 ? 13.95562 -23.58843 19.97604 1.000 21.67956 153 THR A C 1
ATOM 721 O O . THR A 1 123 ? 13.66435 -24.76097 20.24289 1.000 25.07515 153 THR A O 1
ATOM 725 N N . VAL A 1 124 ? 13.72956 -23.02155 18.80209 1.000 19.84633 154 VAL A N 1
ATOM 726 C CA . VAL A 1 124 ? 12.99478 -23.68772 17.74794 1.000 20.57281 154 VAL A CA 1
ATOM 727 C C . VAL A 1 124 ? 13.89639 -23.71548 16.52633 1.000 20.67148 154 VAL A C 1
ATOM 728 O O . VAL A 1 124 ? 14.46851 -22.68426 16.15488 1.000 22.30662 154 VAL A O 1
ATOM 732 N N . GLY A 1 125 ? 14.05410 -24.89179 15.92656 1.000 20.34684 155 GLY A N 1
ATOM 733 C CA . GLY A 1 125 ? 14.86168 -25.03681 14.72262 1.000 19.61374 155 GLY A CA 1
ATOM 734 C C . GLY A 1 125 ? 13.95949 -25.11604 13.50906 1.000 19.71225 155 GLY A C 1
ATOM 735 O O . GLY A 1 125 ? 12.96685 -25.84550 13.50880 1.000 23.19002 155 GLY A O 1
ATOM 736 N N . ALA A 1 126 ? 14.27511 -24.31781 12.50433 1.000 18.26466 156 ALA A N 1
ATOM 737 C CA . ALA A 1 126 ? 13.54016 -24.37420 11.25152 1.000 18.96735 156 ALA A CA 1
ATOM 738 C C . ALA A 1 126 ? 14.48894 -24.91280 10.19708 1.000 18.81085 156 ALA A C 1
ATOM 739 O O . ALA A 1 126 ? 15.52010 -24.29885 9.93276 1.000 22.06466 156 ALA A O 1
ATOM 741 N N . THR A 1 127 ? 14.08070 -25.98955 9.52346 1.000 18.24526 157 THR A N 1
ATOM 742 C CA . THR A 1 127 ? 14.76992 -26.44617 8.33134 1.000 18.97426 157 THR A CA 1
ATOM 743 C C . THR A 1 127 ? 13.97100 -25.97350 7.14165 1.000 18.488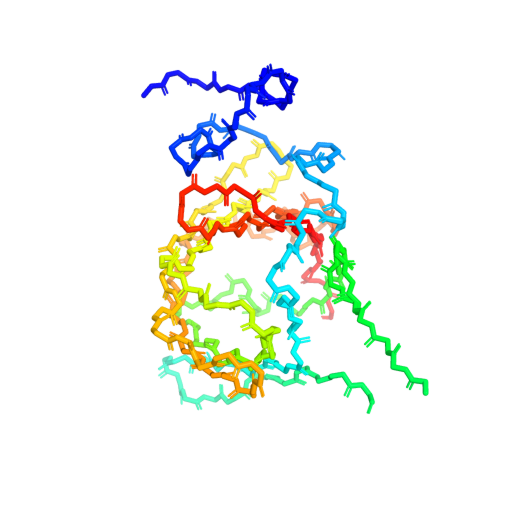62 157 THR A C 1
ATOM 744 O O . THR A 1 127 ? 12.81781 -26.36732 6.98534 1.000 21.81482 157 THR A O 1
ATOM 748 N N . VAL A 1 128 ? 14.56745 -25.09527 6.33237 1.000 17.67024 158 VAL A N 1
ATOM 749 C CA . VAL A 1 128 ? 13.85382 -24.40775 5.26556 1.000 17.34419 158 VAL A CA 1
ATOM 750 C C . VAL A 1 128 ? 14.41246 -24.88322 3.93533 1.000 18.61990 158 VAL A C 1
ATOM 751 O O . VAL A 1 128 ? 15.63544 -24.84510 3.71802 1.000 20.88573 158 VAL A O 1
ATOM 755 N N . GLU A 1 129 ? 13.52586 -25.39735 3.07894 1.000 18.67002 159 GLU A N 1
ATOM 756 C CA . GLU A 1 129 ? 13.88205 -25.83212 1.73621 1.000 18.50258 159 GLU A CA 1
ATOM 757 C C . GLU A 1 129 ? 13.32590 -24.80743 0.76108 1.000 16.89547 159 GLU A C 1
ATOM 758 O O . GLU A 1 129 ? 12.21782 -24.28752 0.94130 1.000 17.99113 159 GLU A O 1
ATOM 760 N N . PHE A 1 130 ? 14.11063 -24.48873 -0.25459 1.000 16.62871 160 PHE A N 1
ATOM 761 C CA . PHE A 1 130 ? 13.67524 -23.48681 -1.21557 1.000 16.25152 160 PHE A CA 1
ATOM 762 C C . PHE A 1 130 ? 14.42731 -23.74003 -2.51081 1.000 16.88678 160 PHE A C 1
ATOM 763 O O . PHE A 1 130 ? 15.53712 -24.27099 -2.52140 1.000 19.46405 160 PHE A O 1
ATOM 771 N N . THR A 1 131 ? 13.80922 -23.36416 -3.59856 1.000 16.38113 161 THR A N 1
ATOM 772 C CA . THR A 1 131 ? 14.52451 -23.34736 -4.86369 1.000 17.83381 161 THR A CA 1
ATOM 773 C C . THR A 1 131 ? 14.95514 -21.93201 -5.19047 1.000 16.61734 161 THR A C 1
ATOM 774 O O . THR A 1 131 ? 14.43819 -20.94771 -4.66339 1.000 18.18049 161 THR A O 1
ATOM 778 N N . VAL A 1 132 ? 15.98626 -21.84545 -6.01195 1.000 18.23509 162 VAL A N 1
ATOM 779 C CA A VAL A 1 132 ? 16.47367 -20.58162 -6.53136 0.337 17.33003 162 VAL A CA 1
ATOM 780 C CA B VAL A 1 132 ? 16.40524 -20.56579 -6.54996 0.663 18.07946 162 VAL A CA 1
ATOM 781 C C . VAL A 1 132 ? 16.52573 -20.69311 -8.04830 1.000 18.81616 162 VAL A C 1
ATOM 782 O O . VAL A 1 132 ? 16.70116 -21.78953 -8.58877 1.000 20.68535 162 VAL A O 1
ATOM 789 N N . GLY A 1 133 ? 16.37097 -19.55005 -8.72923 1.000 20.71969 163 GLY A N 1
ATOM 790 C CA . GLY A 1 133 ? 16.46695 -19.49819 -10.17267 1.000 22.26529 163 GLY A CA 1
ATOM 791 C C . GLY A 1 133 ? 17.89802 -19.53563 -10.66595 1.000 21.74533 163 GLY A C 1
ATOM 792 O O . GLY A 1 133 ? 18.82612 -19.96763 -9.97285 1.000 20.50449 163 GLY A O 1
ATOM 793 N N . ASP A 1 134 ? 18.07949 -19.02924 -11.89430 1.000 22.60190 164 ASP A N 1
ATOM 794 C CA . ASP A 1 134 ? 19.33572 -19.21525 -12.58738 1.000 25.82290 164 ASP A CA 1
ATOM 795 C C . ASP A 1 134 ? 20.38238 -18.17856 -12.19859 1.000 28.88980 164 ASP A C 1
ATOM 796 O O . ASP A 1 134 ? 21.56349 -18.39529 -12.46873 1.000 35.96855 164 ASP A O 1
ATOM 801 N N . ARG A 1 135 ? 19.97818 -17.05463 -11.56086 1.000 30.37717 165 ARG A N 1
ATOM 802 C CA . ARG A 1 135 ? 20.93373 -16.03951 -11.14665 1.000 29.36367 165 ARG A CA 1
ATOM 803 C C . ARG A 1 135 ? 21.60511 -16.48992 -9.85290 1.000 32.33539 165 ARG A C 1
ATOM 804 O O . ARG A 1 135 ? 20.93763 -17.01160 -8.95033 1.000 34.21747 165 ARG A O 1
ATOM 812 N N . PRO A 1 136 ? 22.90181 -16.28395 -9.72221 1.000 31.97498 166 PRO A N 1
ATOM 813 C CA . PRO A 1 136 ? 23.56713 -16.60763 -8.46455 1.000 33.18030 166 PRO A CA 1
ATOM 814 C C . PRO A 1 136 ? 23.09687 -15.67687 -7.37373 1.000 31.08988 166 PRO A C 1
ATOM 815 O O . PRO A 1 136 ? 22.75166 -14.51386 -7.59736 1.000 31.52213 166 PRO A O 1
ATOM 819 N N . VAL A 1 137 ? 23.06616 -16.22014 -6.16734 1.000 31.00499 167 VAL A N 1
ATOM 820 C CA . VAL A 1 137 ? 22.61018 -15.50953 -4.99977 1.000 30.01756 167 VAL A CA 1
ATOM 821 C C . VAL A 1 137 ? 23.82348 -15.26617 -4.11273 1.000 33.15460 167 VAL A C 1
ATOM 822 O O . VAL A 1 137 ? 24.65491 -16.16302 -3.93309 1.000 33.88675 167 VAL A O 1
ATOM 826 N N . THR A 1 138 ? 23.95263 -14.04417 -3.59572 1.000 31.18660 168 THR A N 1
ATOM 827 C CA . THR A 1 138 ? 24.96820 -13.75409 -2.59435 1.000 33.98546 168 THR A CA 1
ATOM 828 C C . THR A 1 138 ? 24.36156 -12.95656 -1.44435 1.000 30.93468 168 THR A C 1
ATOM 829 O O . THR A 1 138 ? 23.52429 -12.06916 -1.65024 1.000 31.23556 168 THR A O 1
ATOM 833 N N . GLY A 1 139 ? 24.79343 -13.27485 -0.23246 1.000 26.90160 169 GLY A N 1
ATOM 834 C CA . GLY A 1 139 ? 24.28603 -12.57650 0.94151 1.000 26.80745 169 GLY A CA 1
ATOM 835 C C . GLY A 1 139 ? 2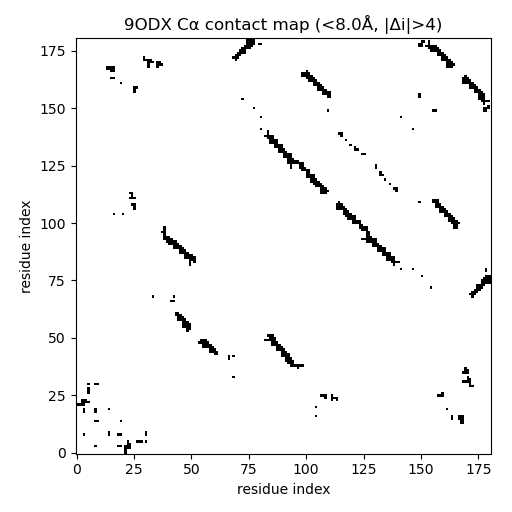2.79910 -12.71881 1.17530 1.000 26.22156 169 GLY A C 1
ATOM 836 O O . GLY A 1 139 ? 22.13261 -11.74126 1.56416 1.000 30.46418 169 GLY A O 1
ATOM 837 N N . PHE A 1 140 ? 22.24894 -13.91145 0.96048 1.000 21.72662 170 PHE A N 1
ATOM 838 C CA . PHE A 1 140 ? 20.81484 -14.05936 1.12521 1.000 20.05971 170 PHE A CA 1
ATOM 839 C C . PHE A 1 140 ? 20.53593 -13.96967 2.62086 1.000 16.57844 170 PHE A C 1
ATOM 840 O O . PHE A 1 140 ? 21.10179 -14.73377 3.39508 1.000 19.50722 170 PHE A O 1
ATOM 848 N N . ARG A 1 141 ? 19.76528 -12.97384 3.04055 1.000 15.92352 171 ARG A N 1
ATOM 849 C CA . ARG A 1 141 ? 19.58743 -12.65169 4.45462 1.000 17.24421 171 ARG A CA 1
ATOM 850 C C . ARG A 1 141 ? 18.12227 -12.39647 4.71895 1.000 15.35567 171 ARG A C 1
ATOM 851 O O . ARG A 1 141 ? 17.42803 -11.84229 3.86971 1.000 16.75117 171 ARG A O 1
ATOM 859 N N . MET A 1 142 ? 17.64895 -12.80997 5.87980 1.000 13.27414 172 MET A N 1
ATOM 860 C CA . MET A 1 142 ? 16.25008 -12.66401 6.22989 1.000 13.85714 172 MET A CA 1
ATOM 861 C C . MET A 1 142 ? 16.19049 -11.92621 7.55070 1.000 13.37087 172 MET A C 1
ATOM 862 O O . MET A 1 142 ? 16.81027 -12.35770 8.52489 1.000 15.68757 172 MET A O 1
ATOM 867 N N . ILE A 1 143 ? 15.40461 -10.86189 7.61006 1.000 13.01157 173 ILE A N 1
ATOM 868 C CA . ILE A 1 143 ? 15.10002 -10.17110 8.86204 1.000 13.46208 173 ILE A CA 1
ATOM 869 C C . ILE A 1 143 ? 13.62040 -10.32351 9.10828 1.000 13.23395 173 ILE A C 1
ATOM 870 O O . ILE A 1 143 ? 12.79783 -9.93497 8.26744 1.000 15.28676 173 ILE A O 1
ATOM 875 N N . GLU A 1 144 ? 13.26564 -10.92616 10.23505 1.000 14.40446 174 GLU A N 1
ATOM 876 C CA . GLU A 1 144 ? 11.86406 -11.07424 10.59112 1.000 15.50924 174 GLU A CA 1
ATOM 877 C C . GLU A 1 144 ? 11.57948 -10.23396 11.81343 1.000 13.82601 174 GLU A C 1
ATOM 878 O O . GLU A 1 144 ? 12.35012 -10.26377 12.78238 1.000 19.49329 174 GLU A O 1
ATOM 884 N N . ARG A 1 145 ? 10.46361 -9.54471 11.81347 1.000 14.27206 175 ARG A N 1
ATOM 885 C CA . ARG A 1 145 ? 10.07314 -8.73789 12.96617 1.000 15.91946 175 ARG A CA 1
ATOM 886 C C . ARG A 1 145 ? 8.67698 -9.14946 13.34988 1.000 15.67968 175 ARG A C 1
ATOM 887 O O . ARG A 1 145 ? 7.77987 -9.16919 12.48844 1.000 16.21590 175 ARG A O 1
ATOM 895 N N . HIS A 1 146 ? 8.49263 -9.54056 14.60741 1.000 16.49834 176 HIS A N 1
ATOM 896 C CA . HIS A 1 146 ? 7.20608 -10.02789 15.09185 1.000 16.07654 176 HIS A CA 1
ATOM 897 C C . HIS A 1 146 ? 6.63789 -9.05038 16.09047 1.000 14.24956 176 HIS A C 1
ATOM 898 O O . HIS A 1 146 ? 7.35026 -8.59570 16.98867 1.000 15.19566 176 HIS A O 1
ATOM 905 N N . TYR A 1 147 ? 5.37257 -8.72305 15.93323 1.000 14.28830 177 TYR A N 1
ATOM 906 C CA . TYR A 1 147 ? 4.73194 -7.71780 16.76057 1.000 14.57900 177 TYR A CA 1
ATOM 907 C C . TYR A 1 147 ? 3.43756 -8.26959 17.31459 1.000 15.14329 177 TYR A C 1
ATOM 908 O O . TYR A 1 147 ? 2.69668 -8.95128 16.61245 1.000 17.50021 177 TYR A O 1
ATOM 917 N N . PHE A 1 148 ? 3.10730 -7.89743 18.54980 1.000 15.84167 178 PHE A N 1
ATOM 918 C CA . PHE A 1 148 ? 1.75429 -8.06551 19.02946 1.000 16.18770 178 PHE A CA 1
ATOM 919 C C . PHE A 1 148 ? 1.17011 -6.67525 19.02397 1.000 15.18497 178 PHE A C 1
ATOM 920 O O . PHE A 1 148 ? 1.70356 -5.79152 19.71264 1.000 16.83483 178 PHE A O 1
ATOM 928 N N . ARG A 1 149 ? 0.14926 -6.44949 18.19817 1.000 15.83674 179 ARG A N 1
ATOM 929 C CA . ARG A 1 149 ? -0.30668 -5.07387 17.96917 1.000 16.31102 179 ARG A CA 1
ATOM 930 C C . ARG A 1 149 ? 0.86377 -4.17709 17.60241 1.000 15.93243 179 ARG A C 1
ATOM 931 O O . ARG A 1 149 ? 1.58653 -4.49269 16.66110 1.000 15.32181 179 ARG A O 1
ATOM 939 N N . GLU A 1 150 ? 1.13619 -3.13538 18.38065 1.000 17.43794 180 GLU A N 1
ATOM 940 C CA . GLU A 1 150 ? 2.22510 -2.20785 18.07883 1.000 17.39025 180 GLU A CA 1
ATOM 941 C C . GLU A 1 150 ? 3.52262 -2.53678 18.80286 1.000 18.04951 180 GLU A C 1
ATOM 942 O O . GLU A 1 150 ? 4.49359 -1.76602 18.70824 1.000 21.95837 180 GLU A O 1
ATOM 948 N N . ARG A 1 151 ? 3.56016 -3.64093 19.53601 1.000 18.02517 181 ARG A N 1
ATOM 949 C CA . ARG A 1 151 ? 4.69866 -3.97495 20.37656 1.000 18.80077 181 ARG A CA 1
ATOM 950 C C . ARG A 1 151 ? 5.60337 -4.95406 19.64882 1.000 17.45802 181 ARG A C 1
ATOM 951 O O . ARG A 1 151 ? 5.19337 -6.07901 19.37380 1.000 17.07950 181 ARG A O 1
ATOM 959 N N . LEU A 1 152 ? 6.84349 -4.56271 19.41488 1.000 19.49806 182 LEU A N 1
ATOM 960 C CA . LEU A 1 152 ? 7.82556 -5.48178 18.84643 1.000 17.00065 182 LEU A CA 1
ATOM 961 C C . LEU A 1 152 ? 8.15495 -6.55268 19.88167 1.000 17.57295 182 LEU A C 1
ATOM 962 O O . LEU A 1 152 ? 8.58184 -6.24564 21.01035 1.000 22.85188 182 LEU A O 1
ATOM 967 N N . LEU A 1 153 ? 7.97841 -7.80059 19.50107 1.000 16.52965 183 LEU A N 1
ATOM 968 C CA . LEU A 1 153 ? 8.29952 -8.91037 20.36715 1.000 17.09103 183 LEU A CA 1
ATOM 969 C C . LEU A 1 153 ? 9.72639 -9.38417 20.16860 1.000 18.67256 183 LEU A C 1
ATOM 970 O O . LEU A 1 153 ? 10.40847 -9.69946 21.14106 1.000 20.08752 183 LEU A O 1
ATOM 975 N N . LYS A 1 154 ? 10.17387 -9.49483 18.92436 1.000 18.36142 184 LYS A N 1
ATOM 976 C CA . LYS A 1 154 ? 11.47470 -10.06135 18.62326 1.000 17.29879 184 LYS A CA 1
ATOM 977 C C . LYS A 1 154 ? 11.80589 -9.78047 17.16287 1.000 17.43817 184 LYS A C 1
ATOM 978 O O . LYS A 1 154 ? 10.91583 -9.77117 16.31730 1.000 15.89692 184 LYS A O 1
ATOM 984 N N . THR A 1 155 ? 13.08027 -9.55946 16.89854 1.000 16.60817 185 THR A N 1
ATOM 985 C CA . THR A 1 155 ? 13.64693 -9.51079 15.55917 1.000 15.54350 185 THR A CA 1
ATOM 986 C C . THR A 1 155 ? 14.55937 -10.71105 15.41687 1.000 15.67833 185 THR A C 1
ATOM 987 O O . THR A 1 155 ? 15.37883 -11.00313 16.30912 1.000 18.60283 185 THR A O 1
ATOM 991 N N . PHE A 1 156 ? 14.43674 -11.39969 14.30024 1.000 15.53966 186 PHE A N 1
ATOM 992 C CA . PHE A 1 156 ? 15.36917 -12.43508 13.90720 1.000 17.15507 186 PHE A CA 1
ATOM 993 C C . PHE A 1 156 ? 16.09809 -11.97787 12.65726 1.000 17.12434 186 PHE A C 1
ATOM 994 O O . PHE A 1 156 ? 15.50802 -11.36429 11.77845 1.000 18.43794 186 PHE A O 1
ATOM 1002 N N . ASP A 1 157 ? 17.37440 -12.25157 12.59446 1.000 16.89091 187 ASP A N 1
ATOM 1003 C CA . ASP A 1 157 ? 18.20057 -11.77628 11.48531 1.000 18.21110 187 ASP A CA 1
ATOM 1004 C C . ASP A 1 157 ? 19.13607 -12.93211 11.15937 1.000 17.78171 187 ASP A C 1
ATOM 1005 O O . ASP A 1 157 ? 20.07917 -13.19756 11.91493 1.000 21.64282 187 ASP A O 1
ATOM 1010 N N . PHE A 1 158 ? 18.84550 -13.63366 10.06094 1.000 15.45768 188 PHE A N 1
ATOM 1011 C CA . PHE A 1 158 ? 19.54163 -14.85556 9.70597 1.000 16.29978 188 PHE A CA 1
ATOM 1012 C C . PHE A 1 158 ? 20.17170 -14.75640 8.33347 1.000 15.18588 188 PHE A C 1
ATOM 1013 O O . PHE A 1 158 ? 19.63531 -14.12564 7.41837 1.000 17.30083 188 PHE A O 1
ATOM 1021 N N . ASP A 1 159 ? 21.30536 -15.40740 8.18595 1.000 17.45785 189 ASP A N 1
ATOM 1022 C CA . ASP A 1 159 ? 21.92378 -15.55466 6.88486 1.000 18.74406 189 ASP A CA 1
ATOM 1023 C C . ASP A 1 159 ? 21.56403 -16.94025 6.36836 1.000 19.57749 189 ASP A C 1
ATOM 1024 O O . ASP A 1 159 ? 21.60932 -17.92731 7.11945 1.000 22.66893 189 ASP A O 1
ATOM 1029 N N . PHE A 1 160 ? 21.25849 -17.03590 5.08664 1.000 20.33789 190 PHE A N 1
ATOM 1030 C CA . PHE A 1 160 ? 20.89913 -18.31659 4.48492 1.000 23.09343 190 PHE A CA 1
ATOM 1031 C C . PHE A 1 160 ? 22.07659 -19.14447 4.02704 1.000 27.86173 190 PHE A C 1
ATOM 1032 O O . PHE A 1 160 ? 21.88719 -20.32861 3.69833 1.000 32.41341 190 PHE A O 1
ATOM 1040 N N . GLY A 1 161 ? 23.24131 -18.56565 3.93650 1.000 30.22110 191 GLY A N 1
ATOM 1041 C CA . GLY A 1 161 ? 24.38182 -19.32586 3.47603 1.000 31.43745 191 GLY A CA 1
ATOM 1042 C C . GLY A 1 161 ? 24.41645 -19.43922 1.96743 1.000 29.84719 191 GLY A C 1
ATOM 1043 O O . GLY A 1 161 ? 23.62429 -18.84520 1.24443 1.000 29.92728 191 GLY A O 1
ATOM 1044 N N . PHE A 1 162 ? 25.35246 -20.24859 1.49047 1.000 29.36155 192 PHE A N 1
ATOM 1045 C CA . PHE A 1 162 ? 25.59616 -20.34738 0.05450 1.000 26.21231 192 PHE A CA 1
ATOM 1046 C C . PHE A 1 162 ? 24.50040 -21.16305 -0.64479 1.000 25.92311 192 PHE A C 1
ATOM 1047 O O . PHE A 1 162 ? 24.08928 -22.22011 -0.15094 1.000 25.35734 192 PHE A O 1
ATOM 1055 N N . CYS A 1 163 ? 24.04012 -20.67124 -1.81237 1.000 24.74722 193 CYS A N 1
ATOM 1056 C CA . CYS A 1 163 ? 22.93785 -21.27038 -2.57574 1.000 26.16908 193 CYS A CA 1
ATOM 1057 C C . CYS A 1 163 ? 23.37945 -21.65679 -3.98261 1.000 25.16551 193 CYS A C 1
ATOM 1058 O O . CYS A 1 163 ? 23.92127 -20.80972 -4.71367 1.000 30.28980 193 CYS A O 1
ATOM 1061 N N . ILE A 1 164 ? 23.04925 -22.87849 -4.41010 1.000 26.06871 194 ILE A N 1
ATOM 1062 C CA . ILE A 1 164 ? 23.31210 -23.31476 -5.79452 1.000 23.85237 194 ILE A CA 1
ATOM 1063 C C . ILE A 1 164 ? 22.15850 -22.86473 -6.68308 1.000 20.92627 194 ILE A C 1
ATOM 1064 O O . ILE A 1 164 ? 21.00404 -23.21842 -6.41641 1.000 21.42345 194 ILE A O 1
ATOM 1069 N N . PRO A 1 165 ? 22.42469 -22.13757 -7.76112 1.000 23.53333 195 PRO A N 1
ATOM 1070 C CA . PRO A 1 165 ? 21.34734 -21.70155 -8.65413 1.000 22.36262 195 PRO A CA 1
ATOM 1071 C C . PRO A 1 165 ? 20.61999 -22.88683 -9.25785 1.000 22.85459 195 PRO A C 1
ATOM 1072 O O . PRO A 1 165 ? 21.19113 -23.96683 -9.43360 1.000 22.95892 195 PRO A O 1
ATOM 1076 N N . SER A 1 166 ? 19.35736 -22.65968 -9.61447 1.000 21.34329 196 SER A N 1
ATOM 1077 C CA . SER A 1 166 ? 18.59143 -23.61794 -10.39680 1.000 21.14684 196 SER A CA 1
ATOM 1078 C C . SER A 1 166 ? 18.45925 -24.94269 -9.67000 1.000 20.97039 196 SER A C 1
ATOM 1079 O O . SER A 1 166 ? 18.45939 -25.99583 -10.30099 1.000 23.24146 196 SER A O 1
ATOM 1082 N N . SER A 1 167 ? 18.31406 -24.89892 -8.34955 1.000 19.95792 197 SER A N 1
ATOM 1083 C CA . SER A 1 167 ? 18.23802 -26.15068 -7.61874 1.000 19.27815 197 SER A CA 1
ATOM 1084 C C . SER A 1 167 ? 17.57002 -25.90180 -6.29173 1.000 18.13550 197 SER A C 1
ATOM 1085 O O . SER A 1 167 ? 17.35469 -24.74479 -5.87779 1.000 17.86138 197 SER A O 1
ATOM 1088 N N . ARG A 1 168 ? 17.25120 -27.01874 -5.63212 1.000 17.92258 198 ARG A N 1
ATOM 1089 C CA . ARG A 1 168 ? 16.74180 -26.97186 -4.27366 1.000 18.91714 198 ARG A CA 1
ATOM 1090 C C . ARG A 1 168 ? 17.91259 -26.76557 -3.33249 1.000 17.42153 198 ARG A C 1
ATOM 1091 O O . ARG A 1 168 ? 18.99320 -27.34717 -3.50431 1.000 22.02756 198 ARG A O 1
ATOM 1094 N N . ASN A 1 169 ? 17.68252 -25.90499 -2.33925 1.000 18.31926 199 ASN A N 1
ATOM 1095 C CA . ASN A 1 169 ? 18.64445 -25.54639 -1.33491 1.000 18.52520 199 ASN A CA 1
ATOM 1096 C C . ASN A 1 169 ? 17.98199 -25.71460 0.02277 1.000 18.54891 199 ASN A C 1
ATOM 1097 O O . ASN A 1 169 ? 16.76376 -25.69101 0.14001 1.000 18.28554 199 ASN A O 1
ATOM 1102 N N . THR A 1 170 ? 18.78863 -25.90755 1.05890 1.000 20.37912 200 THR A N 1
ATOM 1103 C CA . THR A 1 170 ? 18.25077 -26.07914 2.39653 1.000 20.50733 200 THR A CA 1
ATOM 1104 C C . THR A 1 170 ? 19.07813 -25.25787 3.36591 1.000 20.63691 200 THR A C 1
ATOM 1105 O O . THR A 1 170 ? 20.28989 -25.11834 3.20204 1.000 24.88374 200 THR A O 1
ATOM 1109 N N . CYS A 1 171 ? 18.41802 -24.73077 4.39144 1.000 19.19610 201 CYS A N 1
ATOM 1110 C CA . CYS A 1 171 ? 19.10088 -23.94903 5.40529 1.000 19.99681 201 CYS A CA 1
ATOM 1111 C C . CYS A 1 171 ? 18.44325 -24.28187 6.72926 1.000 18.24383 201 CYS A C 1
ATOM 1112 O O . CYS A 1 171 ? 17.24829 -24.53347 6.77680 1.000 22.46320 201 CYS A O 1
ATOM 1115 N N . GLU A 1 172 ? 19.23293 -24.30565 7.78877 1.000 20.00137 202 GLU A N 1
ATOM 1116 C CA . GLU A 1 172 ? 18.72296 -24.44117 9.13877 1.000 21.18569 202 GLU A CA 1
ATOM 1117 C C . GLU A 1 172 ? 18.85235 -23.11988 9.86704 1.000 22.75941 202 GLU A C 1
ATOM 1118 O O . GLU A 1 172 ? 19.93076 -22.51920 9.87903 1.000 25.07189 202 GLU A O 1
ATOM 1124 N N . HIS A 1 173 ? 17.76584 -22.67039 10.45697 1.000 22.02314 203 HIS A N 1
ATOM 1125 C CA . HIS A 1 173 ? 17.77108 -21.48233 11.29336 1.000 20.69791 203 HIS A CA 1
ATOM 1126 C C . HIS A 1 173 ? 17.41947 -21.90342 12.70475 1.000 21.26178 203 HIS A C 1
ATOM 1127 O O . HIS A 1 173 ? 16.63932 -22.83313 12.90462 1.000 25.89733 203 HIS A O 1
ATOM 1134 N N . ILE A 1 174 ? 17.95754 -21.19446 13.68394 1.000 19.89347 204 ILE A N 1
ATOM 1135 C CA . ILE A 1 174 ? 17.61903 -21.44687 15.08329 1.000 19.06788 204 ILE A CA 1
ATOM 1136 C C . ILE A 1 174 ? 17.01706 -20.17870 15.64388 1.000 19.53641 204 ILE A C 1
ATOM 1137 O O . ILE A 1 174 ? 17.69181 -19.13559 15.70977 1.000 21.66968 204 ILE A O 1
ATOM 1142 N N . TYR A 1 175 ? 15.74686 -20.26934 16.01337 1.000 18.03177 205 TYR A N 1
ATOM 1143 C CA . TYR A 1 175 ? 15.01117 -19.15929 16.58374 1.000 1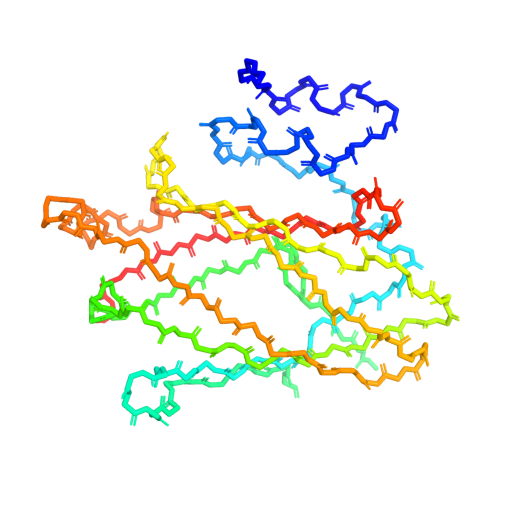8.89448 205 TYR A CA 1
ATOM 1144 C C . TYR A 1 175 ? 15.08554 -19.27602 18.10014 1.000 19.61497 205 TYR A C 1
ATOM 1145 O O . TYR A 1 175 ? 14.57435 -20.23860 18.67687 1.000 22.07852 205 TYR A O 1
ATOM 1154 N N . GLU A 1 176 ? 15.66888 -18.27747 18.73414 1.000 19.03828 206 GLU A N 1
ATOM 1155 C CA . GLU A 1 176 ? 15.59264 -18.14464 20.18794 1.000 20.76984 206 GLU A CA 1
ATOM 1156 C C . GLU A 1 176 ? 14.39676 -17.25822 20.52235 1.000 20.11902 206 GLU A C 1
ATOM 1157 O O . GLU A 1 176 ? 14.40700 -16.04299 20.26838 1.000 21.71958 206 GLU A O 1
ATOM 1163 N N . PHE A 1 177 ? 13.33782 -17.87427 21.01824 1.000 22.38904 207 PHE A N 1
ATOM 1164 C CA . PHE A 1 177 ? 12.10068 -17.15107 21.21441 1.000 23.07818 207 PHE A CA 1
ATOM 1165 C C . PHE A 1 177 ? 12.28828 -16.13281 22.33140 1.000 23.56170 207 PHE A C 1
ATOM 1166 O O . PHE A 1 177 ? 13.08616 -16.33916 23.25784 1.000 25.33600 207 PHE A O 1
ATOM 1174 N N . PRO A 1 178 ? 11.59208 -15.01759 22.25047 1.000 24.93605 208 PRO A N 1
ATOM 1175 C CA . PRO A 1 178 ? 11.63205 -14.05362 23.34213 1.000 26.30592 208 PRO A CA 1
ATOM 1176 C C . PRO A 1 178 ? 11.01063 -14.67563 24.57304 1.000 26.77906 208 PRO A C 1
ATOM 1177 O O . PRO A 1 178 ? 10.18967 -15.58689 24.49926 1.000 26.64339 208 PRO A O 1
ATOM 1181 N N . GLN A 1 179 ? 11.42703 -14.18369 25.72101 1.000 28.46310 209 GLN A N 1
ATOM 1182 C CA . GLN A 1 179 ? 10.84630 -14.63884 26.97331 1.000 30.16560 209 GLN A CA 1
ATOM 1183 C C . GLN A 1 179 ? 9.63739 -13.75196 27.20716 1.000 29.92850 209 GLN A C 1
ATOM 1184 O O . GLN A 1 179 ? 9.76802 -12.61405 27.63981 1.000 34.33852 209 GLN A O 1
ATOM 1187 N N . LEU A 1 180 ? 8.46575 -14.24500 26.85424 1.000 25.34642 210 LEU A N 1
ATOM 1188 C CA . LEU A 1 180 ? 7.26724 -13.42079 26.90113 1.000 25.89661 210 LEU A CA 1
ATOM 1189 C C . LEU A 1 180 ? 6.71555 -13.39278 28.31579 1.000 28.37881 210 LEU A C 1
ATOM 1190 O O . LEU A 1 180 ? 6.69505 -14.40930 29.00302 1.000 31.88566 210 LEU A O 1
ATOM 1195 N N . SER A 1 181 ? 6.24868 -12.22816 28.73492 1.000 27.18499 211 SER A N 1
ATOM 1196 C CA . SER A 1 181 ? 5.60840 -12.14948 30.03660 1.000 29.35257 211 SER A CA 1
ATOM 1197 C C . SER A 1 181 ? 4.28041 -12.89019 30.02196 1.000 29.93941 211 SER A C 1
ATOM 1198 O O . SER A 1 181 ? 3.67389 -13.12438 28.97756 1.000 30.37437 211 SER A O 1
ATOM 1201 N N . GLU A 1 182 ? 3.78515 -13.22126 31.21593 1.000 31.58909 212 GLU A N 1
ATOM 1202 C CA . GLU A 1 182 ? 2.50870 -13.90435 31.23986 1.000 31.07076 212 GLU A CA 1
ATOM 1203 C C . GLU A 1 182 ? 1.41063 -13.01932 30.69314 1.000 30.50551 212 GLU A C 1
ATOM 1204 O O . GLU A 1 182 ? 0.49463 -13.50527 30.00931 1.000 29.75065 212 GLU A O 1
ATOM 1210 N N . ASP A 1 183 ? 1.50287 -11.71574 30.93126 1.000 30.13036 213 ASP A N 1
ATOM 1211 C CA A ASP A 1 183 ? 0.47011 -10.82108 30.41584 0.520 30.19373 213 ASP A CA 1
ATOM 1212 C CA B ASP A 1 183 ? 0.46377 -10.83176 30.41550 0.480 29.98434 213 ASP A CA 1
ATOM 1213 C C . ASP A 1 183 ? 0.47963 -10.79908 28.89005 1.000 28.12049 213 ASP A C 1
ATOM 1214 O O . ASP A 1 183 ? -0.58357 -10.83009 28.24808 1.000 28.56423 213 ASP A O 1
ATOM 1223 N N . VAL A 1 184 ? 1.66736 -10.72666 28.28813 1.000 25.47343 214 VAL A N 1
ATOM 1224 C CA . VAL A 1 184 ? 1.73937 -10.70684 26.82703 1.000 24.63592 214 VAL A CA 1
ATOM 1225 C C . VAL A 1 184 ? 1.23087 -12.02667 26.24735 1.000 24.41269 214 VAL A C 1
ATOM 1226 O O . VAL A 1 184 ? 0.49522 -12.04294 25.25264 1.000 23.51169 214 VAL A O 1
ATOM 1230 N N . ILE A 1 185 ? 1.60908 -13.15220 26.85352 1.000 25.94598 215 ILE A N 1
ATOM 1231 C CA . ILE A 1 185 ? 1.12874 -14.44661 26.38845 1.000 24.06718 215 ILE A CA 1
ATOM 1232 C C . ILE A 1 185 ? -0.38181 -14.47432 26.39724 1.000 23.79806 215 ILE A C 1
ATOM 1233 O O . ILE A 1 185 ? -1.02079 -14.88734 25.42863 1.000 23.50666 215 ILE A O 1
ATOM 1238 N N . ARG A 1 186 ? -0.98013 -14.05834 27.51846 1.000 25.44961 216 ARG A N 1
ATOM 1239 C CA . ARG A 1 186 ? -2.42769 -14.01657 27.59619 1.000 26.68569 216 ARG A CA 1
ATOM 1240 C C . ARG A 1 186 ? -3.01285 -13.13972 26.50225 1.000 25.38109 216 ARG A C 1
ATOM 1241 O O . ARG A 1 186 ? -3.99371 -13.52123 25.86515 1.000 26.72515 216 ARG A O 1
ATOM 1249 N N . LEU A 1 187 ? -2.43244 -11.95739 26.27833 1.000 23.74034 217 LEU A N 1
ATOM 1250 C CA . LEU A 1 187 ? -2.99056 -11.07959 25.25479 1.000 23.02691 217 LEU A CA 1
ATOM 1251 C C . LEU A 1 187 ? -2.89168 -11.72224 23.88579 1.000 21.13107 217 LEU A C 1
ATOM 1252 O O . LEU A 1 187 ? -3.797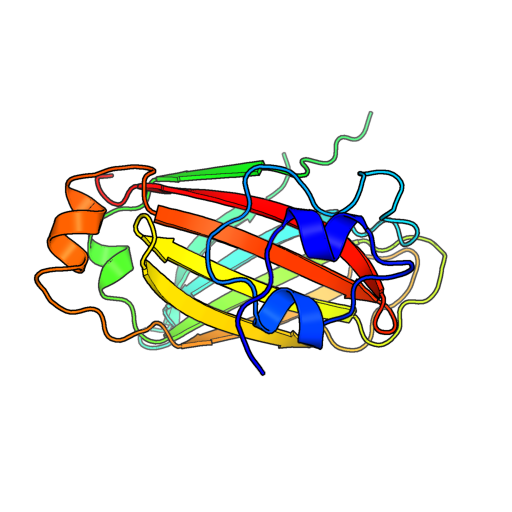42 -11.57312 23.05764 1.000 21.32220 217 LEU A O 1
ATOM 1257 N N . MET A 1 188 ? -1.78158 -12.39841 23.61460 1.000 21.28034 218 MET A N 1
ATOM 1258 C CA . MET A 1 188 ? -1.60575 -13.02522 22.30422 1.000 19.54265 218 MET A CA 1
ATOM 1259 C C . MET A 1 188 ? -2.58740 -14.16892 22.09521 1.000 18.64823 218 MET A C 1
ATOM 1260 O O . MET A 1 188 ? -3.12359 -14.33680 20.99550 1.000 21.77407 218 MET A O 1
ATOM 1265 N N . ILE A 1 189 ? -2.88695 -14.93367 23.15261 1.000 20.31367 219 ILE A N 1
ATOM 1266 C CA . ILE A 1 189 ? -3.86949 -16.00006 23.03317 1.000 23.61654 219 ILE A CA 1
ATOM 1267 C C . ILE A 1 189 ? -5.26805 -15.42933 22.86421 1.000 24.32016 219 ILE A C 1
ATOM 1268 O O . ILE A 1 189 ? -6.07970 -15.94312 22.07656 1.000 27.07586 219 ILE A O 1
ATOM 1273 N N . GLU A 1 190 ? -5.58509 -14.37701 23.61593 1.000 26.10096 220 GLU A N 1
ATOM 1274 C CA . GLU A 1 190 ? -6.94169 -13.83940 23.64590 1.000 26.55301 220 GLU A CA 1
ATOM 1275 C C . GLU A 1 190 ? -7.28652 -12.99438 22.42612 1.000 24.62955 220 GLU A C 1
ATOM 1276 O O . GLU A 1 190 ? -8.46398 -12.69963 22.20203 1.000 27.64989 220 GLU A O 1
ATOM 1282 N N . ASN A 1 191 ? -6.29564 -12.59805 21.62783 1.000 21.57347 221 ASN A N 1
ATOM 1283 C CA . ASN A 1 191 ? -6.51133 -11.64477 20.54254 1.000 20.59243 221 ASN A CA 1
ATOM 1284 C C . ASN A 1 191 ? -5.92229 -12.22977 19.28001 1.000 20.75734 221 ASN A C 1
ATOM 1285 O O . ASN A 1 191 ? -4.90091 -11.76277 18.76222 1.000 20.18324 221 ASN A O 1
ATOM 1290 N N . PRO A 1 192 ? -6.56225 -13.25596 18.75207 1.000 20.86359 222 PRO A N 1
ATOM 1291 C CA . PRO A 1 192 ? -6.00705 -13.96483 17.59611 1.000 21.20593 222 PRO A CA 1
ATOM 1292 C C . PRO A 1 192 ? -5.78445 -13.03850 16.41941 1.000 18.42564 222 PRO A C 1
ATOM 1293 O O . PRO A 1 192 ? -6.62187 -12.17785 16.10089 1.000 20.20167 222 PRO A O 1
ATOM 1297 N N . TYR A 1 193 ? -4.65858 -13.26297 15.75332 1.000 17.11045 223 TYR A N 1
ATOM 1298 C CA . TYR A 1 193 ? -4.32011 -12.59290 14.49972 1.000 18.94858 223 TYR A CA 1
ATOM 1299 C C . TYR A 1 193 ? -3.91444 -11.14974 14.71588 1.000 18.57228 223 TYR A C 1
ATOM 1300 O O . TYR A 1 193 ? -3.68649 -10.42932 13.75007 1.000 20.34272 223 TYR A O 1
ATOM 1309 N N . GLU A 1 194 ? -3.81078 -10.70107 15.95604 1.000 17.71921 224 GLU A N 1
ATOM 1310 C CA . GLU A 1 194 ? -3.21012 -9.40356 16.21687 1.000 16.16868 224 GLU A CA 1
ATOM 1311 C C . GLU A 1 194 ? -1.71254 -9.49445 16.45523 1.000 15.23142 224 GLU A C 1
ATOM 1312 O O . GLU A 1 194 ? -1.06746 -8.45643 16.68087 1.000 16.79323 224 GLU A O 1
ATOM 1318 N N . THR A 1 195 ? -1.15052 -10.71755 16.43468 1.000 14.42496 225 THR A N 1
ATOM 1319 C CA . THR A 1 195 ? 0.29199 -10.88137 16.36699 1.000 14.00071 225 THR A CA 1
ATOM 1320 C C . THR A 1 195 ? 0.58511 -10.99477 14.88268 1.000 12.03459 225 THR A C 1
ATOM 1321 O O . THR A 1 195 ? -0.10280 -11.73015 14.16257 1.000 14.09009 225 THR A O 1
ATOM 1325 N N . ARG A 1 196 ? 1.55113 -10.21901 14.40403 1.000 14.39560 226 ARG A N 1
ATOM 1326 C CA . ARG A 1 196 ? 1.80962 -10.16980 12.98348 1.000 14.68204 226 ARG A CA 1
ATOM 1327 C C . ARG A 1 196 ? 3.30037 -10.10153 12.75961 1.000 12.72465 226 ARG A C 1
ATOM 1328 O O . ARG A 1 196 ? 4.04007 -9.63391 13.62800 1.000 15.25219 226 ARG A O 1
ATOM 1336 N N . SER A 1 197 ? 3.76420 -10.56565 11.60014 1.000 13.54780 227 SER A N 1
ATOM 1337 C CA . SER A 1 197 ? 5.17958 -10.42495 11.30973 1.000 12.96640 227 SER A CA 1
ATOM 1338 C C . SER A 1 197 ? 5.42186 -9.87474 9.91320 1.000 13.40102 227 SER A C 1
ATOM 1339 O O . SER A 1 197 ? 4.61460 -10.03603 9.00349 1.000 14.53605 227 SER A O 1
ATOM 1342 N N . ASP A 1 198 ? 6.58683 -9.30661 9.76351 1.000 12.83841 228 ASP A N 1
ATOM 1343 C CA . ASP A 1 198 ? 7.16532 -8.98633 8.46066 1.000 12.97514 228 ASP A CA 1
ATOM 1344 C C . ASP A 1 198 ? 8.40905 -9.82686 8.33716 1.000 11.81138 228 ASP A C 1
ATOM 1345 O O . ASP A 1 198 ? 9.22145 -9.87102 9.25366 1.000 13.09553 228 ASP A O 1
ATOM 1350 N N . SER A 1 199 ? 8.62147 -10.42769 7.17320 1.000 12.87813 229 SER A N 1
ATOM 1351 C CA . SER A 1 199 ? 9.86532 -11.10845 6.86375 1.000 12.61259 229 SER A CA 1
ATOM 1352 C C . SER A 1 199 ? 10.42830 -10.41388 5.64155 1.000 11.75071 229 SER A C 1
ATOM 1353 O O . SER A 1 199 ? 9.82200 -10.46908 4.56847 1.000 13.18546 229 SER A O 1
ATOM 1356 N N . PHE A 1 200 ? 11.59318 -9.84192 5.78077 1.000 11.81759 230 PHE A N 1
ATOM 1357 C CA . PHE A 1 200 ? 12.24176 -9.09252 4.71648 1.000 11.75826 230 PHE A CA 1
ATOM 1358 C C . PHE A 1 200 ? 13.42936 -9.90740 4.25584 1.000 12.23334 230 PHE A C 1
ATOM 1359 O O . PHE A 1 200 ? 14.29105 -10.28032 5.06107 1.000 14.52717 230 PHE A O 1
ATOM 1367 N N . TYR A 1 201 ? 13.48790 -10.19233 2.96478 1.000 13.99943 231 TYR A N 1
ATOM 1368 C CA . TYR A 1 201 ? 14.54642 -11.02338 2.42230 1.000 13.30708 231 TYR A CA 1
ATOM 1369 C C . TYR A 1 201 ? 15.41830 -10.18716 1.52970 1.000 12.89683 231 TYR A C 1
ATOM 1370 O O . TYR A 1 201 ? 14.90145 -9.46381 0.66788 1.000 15.05009 231 TYR A O 1
ATOM 1379 N N . PHE A 1 202 ? 16.72037 -10.24694 1.77711 1.000 14.87809 232 PHE A N 1
ATOM 1380 C CA . PHE A 1 202 ? 17.68484 -9.44279 1.05410 1.000 14.42382 232 PHE A CA 1
ATOM 1381 C C . PHE A 1 202 ? 18.60245 -10.36400 0.28654 1.000 16.29317 232 PHE A C 1
ATOM 1382 O O . PHE A 1 202 ? 18.95268 -11.43860 0.76675 1.000 18.02971 232 PHE A O 1
ATOM 1390 N N . VAL A 1 203 ? 18.98877 -9.92571 -0.90753 1.000 17.00728 233 VAL A N 1
ATOM 1391 C CA . VAL A 1 203 ? 20.07514 -10.53604 -1.63600 1.000 19.86354 233 VAL A CA 1
ATOM 1392 C C . VAL A 1 203 ? 21.01046 -9.41581 -1.99780 1.000 19.88827 233 VAL A C 1
ATOM 1393 O O . VAL A 1 203 ? 20.57770 -8.40040 -2.54694 1.000 22.02156 233 VAL A O 1
ATOM 1397 N N . ASP A 1 204 ? 22.26520 -9.54848 -1.61352 1.000 26.11726 234 ASP A N 1
ATOM 1398 C CA . ASP A 1 204 ? 23.24567 -8.50645 -1.91078 1.000 27.97954 234 ASP A CA 1
ATOM 1399 C C . ASP A 1 204 ? 22.81449 -7.14277 -1.35590 1.000 27.90381 234 ASP A C 1
ATOM 1400 O O . ASP A 1 204 ? 22.95849 -6.11181 -2.01943 1.000 31.28355 234 ASP A O 1
ATOM 1405 N N . ASN A 1 205 ? 22.24665 -7.13837 -0.14172 1.000 25.77791 235 ASN A N 1
ATOM 1406 C CA . ASN A 1 205 ? 21.87147 -5.91750 0.56968 1.000 25.20310 235 ASN A CA 1
ATOM 1407 C C . ASN A 1 205 ? 20.72290 -5.16321 -0.07748 1.000 25.18270 235 ASN A C 1
ATOM 1408 O O . ASN A 1 205 ? 20.52994 -3.97907 0.19921 1.000 28.25641 235 ASN A O 1
ATOM 1413 N N . LYS A 1 206 ? 19.93387 -5.81317 -0.91755 1.000 23.29422 236 LYS A N 1
ATOM 1414 C CA . LYS A 1 206 ? 18.75719 -5.18923 -1.50707 1.000 24.00182 236 LYS A CA 1
ATOM 1415 C C . LYS A 1 206 ? 17.54477 -6.04933 -1.20160 1.000 20.40287 236 LYS A C 1
ATOM 1416 O O . LYS A 1 206 ? 17.61232 -7.28749 -1.25442 1.000 17.51460 236 LYS A O 1
ATOM 1420 N N . LEU A 1 207 ? 16.43968 -5.39530 -0.87116 1.000 19.89029 237 LEU A N 1
ATOM 1421 C CA . LEU A 1 207 ? 15.22298 -6.11767 -0.52714 1.000 17.42582 237 LEU A CA 1
ATOM 1422 C C . LEU A 1 207 ? 14.65753 -6.76401 -1.79077 1.000 19.50393 237 LEU A C 1
ATOM 1423 O O . LEU A 1 207 ? 14.39913 -6.07892 -2.79105 1.000 23.92543 237 LEU A O 1
ATOM 1428 N N . VAL A 1 208 ? 14.43476 -8.07397 -1.74353 1.000 17.38300 238 VAL A N 1
ATOM 1429 C CA . VAL A 1 208 ? 13.93285 -8.80850 -2.89733 1.000 17.57683 238 VAL A CA 1
ATOM 1430 C C . VAL A 1 208 ? 12.63262 -9.53889 -2.62844 1.000 15.90632 238 VAL A C 1
ATOM 1431 O O . VAL A 1 208 ? 11.92229 -9.86649 -3.59281 1.000 17.07060 238 VAL A O 1
ATOM 1435 N N . MET A 1 209 ? 12.27741 -9.81599 -1.37642 1.000 15.18501 239 MET A N 1
ATOM 1436 C CA . MET A 1 209 ? 11.00038 -10.42092 -1.03895 1.000 13.64389 239 MET A CA 1
ATOM 1437 C C . MET A 1 209 ? 10.56001 -9.85263 0.29570 1.000 12.16585 239 MET A C 1
ATOM 1438 O O . MET A 1 209 ? 11.38662 -9.53919 1.16231 1.000 13.15090 239 MET A O 1
ATOM 1443 N N . HIS A 1 210 ? 9.25981 -9.76313 0.46011 1.000 12.59492 240 HIS A N 1
ATOM 1444 C CA . HIS A 1 210 ? 8.67299 -9.27874 1.70802 1.000 12.76714 240 HIS A CA 1
ATOM 1445 C C . HIS A 1 210 ? 7.43415 -10.12208 1.92027 1.000 12.59748 240 HIS A C 1
ATOM 1446 O O . HIS A 1 210 ? 6.47445 -10.03133 1.14527 1.000 12.72489 240 HIS A O 1
ATOM 1453 N N . ASN A 1 211 ? 7.49616 -11.01802 2.90487 1.000 11.49864 241 ASN A N 1
ATOM 1454 C CA . ASN A 1 211 ? 6.35836 -11.86769 3.24937 1.000 12.55598 241 ASN A CA 1
ATOM 1455 C C . ASN A 1 211 ? 5.80745 -11.38344 4.56585 1.000 11.24531 241 ASN A C 1
ATOM 1456 O O . ASN A 1 211 ? 6.53960 -10.85043 5.39468 1.000 15.57679 241 ASN A O 1
ATOM 1461 N N . LYS A 1 212 ? 4.52662 -11.55424 4.74339 1.000 12.00914 242 LYS A N 1
ATOM 1462 C CA . LYS A 1 212 ? 3.83381 -11.10852 5.95221 1.000 11.90413 242 LYS A CA 1
ATOM 1463 C C . LYS A 1 212 ? 3.06033 -12.27849 6.51354 1.000 12.88161 242 LYS A C 1
ATOM 1464 O O . LYS A 1 212 ? 2.65979 -13.21470 5.79702 1.000 14.04183 242 LYS A O 1
ATOM 1470 N N . ALA A 1 213 ? 2.76872 -12.19728 7.79997 1.000 12.42437 243 ALA A N 1
ATOM 1471 C CA . ALA A 1 213 ? 1.93556 -13.23202 8.38095 1.000 12.73092 243 ALA A CA 1
ATOM 1472 C C . ALA A 1 213 ? 1.17384 -12.64398 9.53984 1.000 13.10293 243 ALA A C 1
ATOM 1473 O O . ALA A 1 213 ? 1.57563 -11.63106 10.12478 1.000 14.76888 243 ALA A O 1
ATOM 1475 N N . ASP A 1 214 ? 0.10721 -13.33607 9.92479 1.000 13.72709 244 ASP A N 1
ATOM 1476 C CA . ASP A 1 214 ? -0.49011 -13.08323 11.22030 1.000 15.17424 244 ASP A CA 1
ATOM 1477 C C . ASP A 1 214 ? -0.70157 -14.42860 11.89977 1.000 14.04995 244 ASP A C 1
ATOM 1478 O O . ASP A 1 214 ? -0.62311 -15.50452 11.27220 1.000 14.92977 244 ASP A O 1
ATOM 1483 N N . TYR A 1 215 ? -0.94022 -14.36510 13.21016 1.000 14.18251 245 TYR A N 1
ATOM 1484 C CA . TYR A 1 215 ? -0.84151 -15.55217 14.04054 1.000 14.12382 245 TYR A CA 1
ATOM 1485 C C . TYR A 1 215 ? -1.92546 -15.55418 15.09648 1.000 16.47615 245 TYR A C 1
ATOM 1486 O O . TYR A 1 215 ? -2.24237 -14.51426 15.68218 1.000 17.03777 245 TYR A O 1
ATOM 1495 N N . ALA A 1 216 ? -2.44510 -16.74007 15.34858 1.000 18.48131 246 ALA A N 1
ATOM 1496 C CA . ALA A 1 216 ? -3.28488 -16.99649 16.50314 1.000 17.59136 246 ALA A CA 1
ATOM 1497 C C . ALA A 1 216 ? -2.65029 -18.11935 17.30487 1.000 18.00413 246 ALA A C 1
ATOM 1498 O O . ALA A 1 216 ? -1.89632 -18.93192 16.77189 1.000 19.69987 246 ALA A O 1
ATOM 1500 N N . TYR A 1 217 ? -2.99349 -18.16390 18.59633 1.000 19.54503 247 TYR A N 1
ATOM 1501 C CA . TYR A 1 217 ? -2.40929 -19.15829 19.48694 1.000 21.16538 247 TYR A CA 1
ATOM 1502 C C . TYR A 1 217 ? -3.50192 -19.83316 20.28449 1.000 24.03996 247 TYR A C 1
ATOM 1503 O O . TYR A 1 217 ? -3.28247 -20.25892 21.42549 1.000 26.21079 247 TYR A O 1
ATOM 1512 N N . ASN A 1 218 ? -4.69181 -19.91498 19.69849 1.000 24.53861 248 ASN A N 1
ATOM 1513 C CA . ASN A 1 218 ? -5.85226 -20.48420 20.35646 1.000 27.54337 248 ASN A CA 1
ATOM 1514 C C . ASN A 1 218 ? -6.31960 -21.76769 19.68054 1.000 29.76290 248 ASN A C 1
ATOM 1515 O O . ASN A 1 218 ? -7.46390 -22.18469 19.86824 1.000 32.49023 248 ASN A O 1
ATOM 1520 N N . GLY A 1 219 ? -5.44870 -22.42353 18.92606 1.000 30.54872 249 GLY A N 1
ATOM 1521 C CA . GLY A 1 219 ? -5.74937 -23.74658 18.40049 1.000 32.61241 249 GLY A CA 1
ATOM 1522 C C . GLY A 1 219 ? -6.17160 -24.75829 19.46516 1.000 35.09316 249 GLY A C 1
ATOM 1523 O O . GLY A 1 219 ? -5.55097 -24.81726 20.53631 1.000 35.75697 249 GLY A O 1
#

B-factor: mean 25.55, std 9.52, range [11.25, 96.09]

Radius of gyration: 16.38 Å; Cα contacts (8 Å, |Δi|>4): 401; chains: 1; bounding box: 32×40×45 Å

Secondary structure (DSSP, 8-state):
---B-HHHHHTSSS--HHHHTTB-S--SS-SS-GGG-TT--EEEEEEEEETTTTEEEEEEE--------SEEEEE--GGGGG--EEEEEEEEEE-SS---S-EEEEEEEETTEEEEEEEEE-----TTEEEEEEEEEE-----HHHHHHHHHSTT-EEEEEEEEETTEEEEEEEEEEE---

Nearest PDB structures (foldseek):
  7ok6-assembly2_AAA  TM=9.639E-01  e=8.009E-34  Homo sapiens
  3gqq-assembly4_D  TM=9.546E-01  e=5.449E-31  Homo sapiens
  6h6a-assembly1_D  TM=9.563E-01  e=7.803E-31  Homo sapiens
  3gqq-assembly2_B  TM=9.550E-01  e=1.337E-30  Homo sapiens
  7umo-assembly1_A  TM=9.538E-01  e=6.336E-30  Homo sapiens

Organism: Mus musculus (NCBI:txid10090)

InterPro domains:
  IPR008015 GMP phosphodiesterase, delta subunit [PF05351] (88-247)
  IPR014756 Immunoglobulin E-set [SSF81296] (86-247)
  IPR037036 GMP phosphodiesterase, delta subunit superfamily [G3DSA:2.70.50.40] (56-251)
  IPR051519 PDE6D/unc-119 myristoyl-binding [PTHR12951] (19-250)